Protein AF-A0A7S3N229-F1 (afdb_monomer_lite)

Radius of gyration: 34.68 Å; chains: 1; bounding box: 65×112×99 Å

pLDDT: mean 70.76, std 25.7, range [33.06, 97.69]

Secondary structure (DSSP, 8-state):
-----------------------------------------------------------------------------------------TTSSSSSTTSSSSS-S---------PPPPPHHHHHHHHHHHHHHHHHHHHHHH-GGGGTSTT-HHHHHHHHHHHHHHHHGGGHHHHHHTT--HHHHHHHHHHHH-TTGGGTS---HHHHHHHHHHHHHHHS--HHHHHHHHT-HHHHHHHHHHHHTSHHHHHHHHSTTGGGSHHHHHHHHHHHHHHH--

Sequence (278 aa):
MNFGEKDVHSKDLRKELFQSGAKHGSEDQVQEETTAYKDNRVTKCTASYVKNPEFSDISGSCYGSSKVAKISLDDETASKNLSGHESSSEKIKEKLAKTFVEDASALNTKSQAIKKPIRVDVLNKTIIRSLKRYYTQLFESQYPSFEQEHHNVANFEELTSTFTFNLFSSLLDDCKQNGVSLDDVMFAVRMLIQPDAMKKVNKTREQRFLMNNYYDCIYKYSHKRLLKLCQNSTISYLFLNFINSGIFHEQVMSDPTMMKSPATYLEAGESMKKLFEH

Structure (mmCIF, N/CA/C/O backbone):
data_AF-A0A7S3N229-F1
#
_entry.id   AF-A0A7S3N229-F1
#
loop_
_atom_site.group_PDB
_atom_site.id
_atom_site.type_symbol
_atom_site.label_atom_id
_atom_site.label_alt_id
_atom_site.label_comp_id
_atom_site.label_asym_id
_atom_site.label_entity_id
_atom_site.label_seq_id
_atom_site.pdbx_PDB_ins_code
_atom_site.Cartn_x
_atom_site.Cartn_y
_atom_site.Cartn_z
_atom_site.occupancy
_atom_site.B_iso_or_equiv
_atom_site.auth_seq_id
_atom_site.auth_comp_id
_atom_site.auth_asym_id
_atom_site.auth_atom_id
_atom_site.pdbx_PDB_model_num
ATOM 1 N N . MET A 1 1 ? -24.543 -2.154 -57.071 1.00 37.12 1 MET A N 1
ATOM 2 C CA . MET A 1 1 ? -23.262 -1.443 -57.275 1.00 37.12 1 MET A CA 1
ATOM 3 C C . MET A 1 1 ? -23.428 -0.002 -56.828 1.00 37.12 1 MET A C 1
ATOM 5 O O . MET A 1 1 ? -24.490 0.557 -57.059 1.00 37.12 1 MET A O 1
ATOM 9 N N . ASN A 1 2 ? -22.367 0.530 -56.219 1.00 35.78 2 ASN A N 1
ATOM 10 C CA . ASN A 1 2 ? -22.153 1.871 -55.658 1.00 35.78 2 ASN A CA 1
ATOM 11 C C . ASN A 1 2 ? -22.790 2.179 -54.294 1.00 35.78 2 ASN A C 1
ATOM 13 O O . ASN A 1 2 ? -23.883 2.724 -54.177 1.00 35.78 2 ASN A O 1
ATOM 17 N N . PHE A 1 3 ? -21.996 1.837 -53.274 1.00 35.69 3 PHE A N 1
ATOM 18 C CA . PHE A 1 3 ? -21.986 2.413 -51.935 1.00 35.69 3 PHE A CA 1
ATOM 19 C C . PHE A 1 3 ? -21.422 3.840 -51.971 1.00 35.69 3 PHE A C 1
ATOM 21 O O . PHE A 1 3 ? -20.490 4.123 -52.723 1.00 35.69 3 PHE A O 1
ATOM 28 N N . GLY A 1 4 ? -21.961 4.706 -51.116 1.00 38.94 4 GLY A N 1
ATOM 29 C CA . GLY A 1 4 ? -21.398 6.009 -50.785 1.00 38.94 4 GLY A CA 1
ATOM 30 C C . GLY A 1 4 ? -21.521 6.240 -49.284 1.00 38.94 4 GLY A C 1
ATOM 31 O O . GLY A 1 4 ? -22.562 6.682 -48.810 1.00 38.94 4 GLY A O 1
ATOM 32 N N . GLU A 1 5 ? -20.462 5.891 -48.557 1.00 44.19 5 GLU A N 1
ATOM 33 C CA . GLU A 1 5 ? -20.219 6.246 -47.158 1.00 44.19 5 GLU A CA 1
ATOM 34 C C . GLU A 1 5 ? -19.960 7.751 -47.034 1.00 44.19 5 GLU A C 1
ATOM 36 O O . GLU A 1 5 ? -19.167 8.289 -47.809 1.00 44.19 5 GLU A O 1
ATOM 41 N N . LYS A 1 6 ? -20.547 8.404 -46.022 1.00 50.03 6 LYS A N 1
ATOM 42 C CA . LYS A 1 6 ? -19.885 9.491 -45.284 1.00 50.03 6 LYS A CA 1
ATOM 43 C C . LYS A 1 6 ? -20.310 9.487 -43.819 1.00 50.03 6 LYS A C 1
ATOM 45 O O . LYS A 1 6 ? -21.477 9.688 -43.491 1.00 50.03 6 LYS A O 1
ATOM 50 N N . ASP A 1 7 ? -19.298 9.283 -42.985 1.00 39.44 7 ASP A N 1
ATOM 51 C CA . ASP A 1 7 ? -19.258 9.474 -41.543 1.00 39.44 7 ASP A CA 1
ATOM 52 C C . ASP A 1 7 ? -19.693 10.879 -41.111 1.00 39.44 7 ASP A C 1
ATOM 54 O O . ASP A 1 7 ? -19.263 11.886 -41.681 1.00 39.44 7 ASP A O 1
ATOM 58 N N . VAL A 1 8 ? -20.461 10.945 -40.021 1.00 49.06 8 VAL A N 1
ATOM 59 C CA . VAL A 1 8 ? -20.618 12.159 -39.213 1.00 49.06 8 VAL A CA 1
ATOM 60 C C . VAL A 1 8 ? -20.212 11.839 -37.780 1.00 49.06 8 VAL A C 1
ATOM 62 O O . VAL A 1 8 ? -20.819 11.019 -37.093 1.00 49.06 8 VAL A O 1
ATOM 65 N N . HIS A 1 9 ? -19.146 12.511 -37.351 1.00 39.19 9 HIS A N 1
ATOM 66 C CA . HIS A 1 9 ? -18.617 12.525 -35.997 1.00 39.19 9 HIS A CA 1
ATOM 67 C C . HIS A 1 9 ? -19.681 12.928 -34.965 1.00 39.19 9 HIS A C 1
ATOM 69 O O . HIS A 1 9 ? -20.147 14.063 -34.945 1.00 39.19 9 HIS A O 1
ATOM 75 N N . SER A 1 10 ? -19.972 12.016 -34.038 1.00 41.38 10 SER A N 1
ATOM 76 C CA . SER A 1 10 ? -20.604 12.314 -32.753 1.00 41.38 10 SER A CA 1
ATOM 77 C C . SER A 1 10 ? -19.523 12.718 -31.743 1.00 41.38 10 SER A C 1
ATOM 79 O O . SER A 1 10 ? -18.799 11.878 -31.208 1.00 41.38 10 SER A O 1
ATOM 81 N N . LYS A 1 11 ? -19.382 14.025 -31.520 1.00 41.78 11 LYS A N 1
ATOM 82 C CA . LYS A 1 11 ? -18.696 14.620 -30.367 1.00 41.78 11 LYS A CA 1
ATOM 83 C C . LYS A 1 11 ? -19.447 15.888 -29.986 1.00 41.78 11 LYS A C 1
ATOM 85 O O . LYS A 1 11 ? -19.024 16.962 -30.367 1.00 41.78 11 LYS A O 1
ATOM 90 N N . ASP A 1 12 ? -20.549 15.740 -29.262 1.00 44.62 12 ASP A N 1
ATOM 91 C CA . ASP A 1 12 ? -21.176 16.828 -28.507 1.00 44.62 12 ASP A CA 1
ATOM 92 C C . ASP A 1 12 ? -22.167 16.226 -27.513 1.00 44.62 12 ASP A C 1
ATOM 94 O O . ASP A 1 12 ? -23.254 15.810 -27.893 1.00 44.62 12 ASP A O 1
ATOM 98 N N . LEU A 1 13 ? -21.750 16.115 -26.248 1.00 45.38 13 LEU A N 1
ATOM 99 C CA . LEU A 1 13 ? -22.616 15.979 -25.068 1.00 45.38 13 LEU A CA 1
ATOM 100 C C . LEU A 1 13 ? -21.732 15.976 -23.815 1.00 45.38 13 LEU A C 1
ATOM 102 O O . LEU A 1 13 ? -21.404 14.925 -23.271 1.00 45.38 13 LEU A O 1
ATOM 106 N N . ARG A 1 14 ? -21.287 17.169 -23.398 1.00 42.25 14 ARG A N 1
ATOM 107 C CA . ARG A 1 14 ? -20.955 17.535 -22.002 1.00 42.25 14 ARG A CA 1
ATOM 108 C C . ARG A 1 14 ? -20.395 18.955 -21.960 1.00 42.25 14 ARG A C 1
ATOM 110 O O . ARG A 1 14 ? -19.181 19.144 -21.963 1.00 42.25 14 ARG A O 1
ATOM 117 N N . LYS A 1 15 ? -21.284 19.950 -21.921 1.00 42.44 15 LYS A N 1
ATOM 118 C CA . LYS A 1 15 ? -20.968 21.313 -21.460 1.00 42.44 15 LYS A CA 1
ATOM 119 C C . LYS A 1 15 ? -22.237 22.141 -21.229 1.00 42.44 15 LYS A C 1
ATOM 121 O O . LYS A 1 15 ? -22.414 23.187 -21.826 1.00 42.44 15 LYS A O 1
ATOM 126 N N . GLU A 1 16 ? -23.100 21.693 -20.323 1.00 39.41 16 GLU A N 1
ATOM 127 C CA . GLU A 1 16 ? -24.127 22.560 -19.734 1.00 39.41 16 GLU A CA 1
ATOM 128 C C . GLU A 1 16 ? -24.301 22.207 -18.261 1.00 39.41 16 GLU A C 1
ATOM 130 O O . GLU A 1 16 ? -24.867 21.171 -17.932 1.00 39.41 16 GLU A O 1
ATOM 135 N N . LEU A 1 17 ? -23.718 23.040 -17.400 1.00 38.88 17 LEU A N 1
ATOM 136 C CA . LEU A 1 17 ? -24.102 23.333 -16.015 1.00 38.88 17 LEU A CA 1
ATOM 137 C C . LEU A 1 17 ? -22.933 24.112 -15.420 1.00 38.88 17 LEU A C 1
ATOM 139 O O . LEU A 1 17 ? -21.929 23.508 -15.081 1.00 38.88 17 LEU A O 1
ATOM 143 N N . PHE A 1 18 ? -23.028 25.443 -15.432 1.00 39.00 18 PHE A N 1
ATOM 144 C CA . PHE A 1 18 ? -22.454 26.398 -14.467 1.00 39.00 18 PHE A CA 1
ATOM 145 C C . PHE A 1 18 ? -22.444 27.800 -15.091 1.00 39.00 18 PHE A C 1
ATOM 147 O O . PHE A 1 18 ? -21.405 28.312 -15.496 1.00 39.00 18 PHE A O 1
ATOM 154 N N . GLN A 1 19 ? -23.617 28.433 -15.156 1.00 35.62 19 GLN A N 1
ATOM 155 C CA . GLN A 1 19 ? -23.747 29.891 -15.144 1.00 35.62 19 GLN A CA 1
ATOM 156 C C . GLN A 1 19 ? -25.070 30.265 -14.473 1.00 35.62 19 GLN A C 1
ATOM 158 O O . GLN A 1 19 ? -26.119 30.152 -15.092 1.00 35.62 19 GLN A O 1
ATOM 163 N N . SER A 1 20 ? -25.010 30.731 -13.225 1.00 35.44 20 SER A N 1
ATOM 164 C CA . SER A 1 20 ? -25.901 31.777 -12.702 1.00 35.44 20 SER A CA 1
ATOM 165 C C . SER A 1 20 ? -25.529 32.089 -11.253 1.00 35.44 20 SER A C 1
ATOM 167 O O . SER A 1 20 ? -25.636 31.211 -10.400 1.00 35.44 20 SER A O 1
ATOM 169 N N . GLY A 1 21 ? -25.145 33.336 -10.967 1.00 34.00 21 GLY A N 1
ATOM 170 C CA . GLY A 1 21 ? -25.199 33.853 -9.596 1.00 34.00 21 GLY A CA 1
ATOM 171 C C . GLY A 1 21 ? -24.074 34.790 -9.165 1.00 34.00 21 GLY A C 1
ATOM 172 O O . GLY A 1 21 ? -23.443 34.533 -8.150 1.00 34.00 21 GLY A O 1
ATOM 173 N N . ALA A 1 22 ? -23.833 35.890 -9.880 1.00 37.75 22 ALA A N 1
ATOM 174 C CA . ALA A 1 22 ? -23.124 37.036 -9.309 1.00 37.75 22 ALA A CA 1
ATOM 175 C C . ALA A 1 22 ? -23.689 38.333 -9.896 1.00 37.75 22 ALA A C 1
ATOM 177 O O . ALA A 1 22 ? -23.491 38.589 -11.083 1.00 37.75 22 ALA A O 1
ATOM 178 N N . LYS A 1 23 ? -24.416 39.109 -9.073 1.00 44.66 23 LYS A N 1
ATOM 179 C CA . LYS A 1 23 ? -24.557 40.581 -9.125 1.00 44.66 23 LYS A CA 1
ATOM 180 C C . LYS A 1 23 ? -25.572 41.085 -8.085 1.00 44.66 23 LYS A C 1
ATOM 182 O O . LYS A 1 23 ? -26.755 40.816 -8.233 1.00 44.66 23 LYS A O 1
ATOM 187 N N . HIS A 1 24 ? -25.085 41.865 -7.117 1.00 41.00 24 HIS A N 1
ATOM 188 C CA . HIS A 1 24 ? -25.625 43.110 -6.516 1.00 41.00 24 HIS A CA 1
ATOM 189 C C . HIS A 1 24 ? -24.701 43.431 -5.321 1.00 41.00 24 HIS A C 1
ATOM 191 O O . HIS A 1 24 ? -24.413 42.530 -4.545 1.00 41.00 24 HIS A O 1
ATOM 197 N N . GLY A 1 25 ? -23.974 44.559 -5.298 1.00 34.88 25 GLY A N 1
ATOM 198 C CA . GLY A 1 25 ? -24.459 45.906 -4.927 1.00 34.88 25 GLY A CA 1
ATOM 199 C C . GLY A 1 25 ? -24.425 46.005 -3.390 1.00 34.88 25 GLY A C 1
ATOM 200 O O . GLY A 1 25 ? -24.919 45.091 -2.751 1.00 34.88 25 GLY A O 1
ATOM 201 N N . SER A 1 26 ? -23.832 46.975 -2.701 1.00 36.56 26 SER A N 1
ATOM 202 C CA . SER A 1 26 ? -23.605 48.395 -2.971 1.00 36.56 26 SER A CA 1
ATOM 203 C C . SER A 1 26 ? -22.612 48.959 -1.938 1.00 36.56 26 SER A C 1
ATOM 205 O O . SER A 1 26 ? -22.376 48.360 -0.890 1.00 36.56 26 SER A O 1
ATOM 207 N N . GLU A 1 27 ? -22.042 50.112 -2.269 1.00 43.66 27 GLU A N 1
ATOM 208 C CA . GLU A 1 27 ? -21.254 50.993 -1.406 1.00 43.66 27 GLU A CA 1
ATOM 209 C C . GLU A 1 27 ? -22.092 51.539 -0.238 1.00 43.66 27 GLU A C 1
ATOM 211 O O . GLU A 1 27 ? -23.279 51.791 -0.419 1.00 43.66 27 GLU A O 1
ATOM 216 N N . ASP A 1 28 ? -21.458 51.771 0.916 1.00 45.75 28 ASP A N 1
ATOM 217 C CA . ASP A 1 28 ? -21.742 52.936 1.763 1.00 45.75 28 ASP A CA 1
ATOM 218 C C . ASP A 1 28 ? -20.528 53.263 2.648 1.00 45.75 28 ASP A C 1
ATOM 220 O O . ASP A 1 28 ? -19.914 52.397 3.277 1.00 45.75 28 ASP A O 1
ATOM 224 N N . GLN A 1 29 ? -20.163 54.545 2.637 1.00 38.09 29 GLN A N 1
ATOM 225 C CA . GLN A 1 29 ? -19.141 55.177 3.466 1.00 38.09 29 GLN A CA 1
ATOM 226 C C . GLN A 1 29 ? -19.735 55.555 4.826 1.00 38.09 29 GLN A C 1
ATOM 228 O O . GLN A 1 29 ? -20.778 56.199 4.853 1.00 38.09 29 GLN A O 1
ATOM 233 N N . VAL A 1 30 ? -19.011 55.318 5.924 1.00 41.78 30 VAL A N 1
ATOM 234 C CA . VAL A 1 30 ? -19.063 56.181 7.119 1.00 41.78 30 VAL A CA 1
ATOM 235 C C . VAL A 1 30 ? -17.659 56.270 7.727 1.00 41.78 30 VAL A C 1
ATOM 237 O O . VAL A 1 30 ? -17.026 55.260 8.029 1.00 41.78 30 VAL A O 1
ATOM 240 N N . GLN A 1 31 ? -17.174 57.506 7.849 1.00 37.81 31 GLN A N 1
ATOM 241 C CA . GLN A 1 31 ? -16.014 57.915 8.640 1.00 37.81 31 GLN A CA 1
ATOM 242 C C . GLN A 1 31 ? -16.329 57.785 10.135 1.00 37.81 31 GLN A C 1
ATOM 244 O O . GLN A 1 31 ? -17.412 58.189 10.534 1.00 37.81 31 GLN A O 1
ATOM 249 N N . GLU A 1 32 ? -15.362 57.388 10.964 1.00 42.12 32 GLU A N 1
ATOM 250 C CA . GLU A 1 32 ? -15.113 58.116 12.216 1.00 42.12 32 GLU A CA 1
ATOM 251 C C . GLU A 1 32 ? -13.733 57.802 12.806 1.00 42.12 32 GLU A C 1
ATOM 253 O O .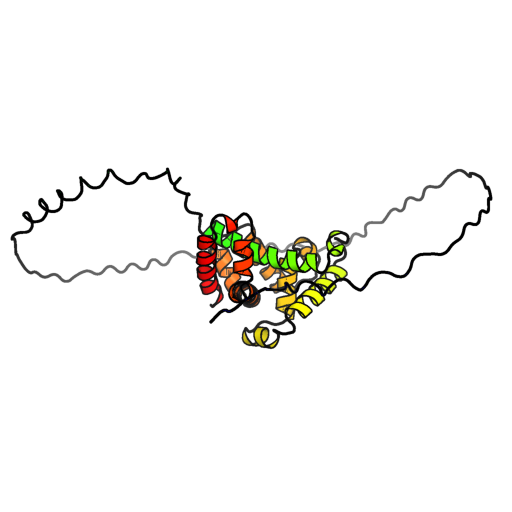 GLU A 1 32 ? -13.253 56.668 12.822 1.00 42.12 32 GLU A O 1
ATOM 258 N N . GLU A 1 33 ? -13.085 58.879 13.238 1.00 41.12 33 GLU A N 1
ATOM 259 C CA . GLU A 1 33 ? -11.825 58.944 13.963 1.00 41.12 33 GLU A CA 1
ATOM 260 C C . GLU A 1 33 ? -11.937 58.266 15.335 1.00 41.12 33 GLU A C 1
ATOM 262 O O . GLU A 1 33 ? -12.996 58.305 15.951 1.00 41.12 33 GLU A O 1
ATOM 267 N N . THR A 1 34 ? -10.827 57.753 15.883 1.00 38.03 34 THR A N 1
ATOM 268 C CA . THR A 1 34 ? -10.357 58.146 17.232 1.00 38.03 34 THR A CA 1
ATOM 269 C C . THR A 1 34 ? -9.028 57.481 17.625 1.00 38.03 34 THR A C 1
ATOM 271 O O . THR A 1 34 ? -8.903 56.274 17.785 1.00 38.03 34 THR A O 1
ATOM 274 N N . THR A 1 35 ? -8.033 58.353 17.799 1.00 37.47 35 THR A N 1
ATOM 275 C CA . THR A 1 35 ? -7.030 58.424 18.881 1.00 37.47 35 THR A CA 1
ATOM 276 C C . THR A 1 35 ? -6.221 57.200 19.328 1.00 37.47 35 THR A C 1
ATOM 278 O O . THR A 1 35 ? -6.708 56.235 19.906 1.00 37.47 35 THR A O 1
ATOM 281 N N . ALA A 1 36 ? -4.905 57.402 19.239 1.00 37.91 36 ALA A N 1
ATOM 282 C CA . ALA A 1 36 ? -3.859 56.731 19.994 1.00 37.91 36 ALA A CA 1
ATOM 283 C C . ALA A 1 36 ? -4.081 56.755 21.520 1.00 37.91 36 ALA A C 1
ATOM 285 O O . ALA A 1 36 ? -4.406 57.797 22.086 1.00 37.91 36 ALA A O 1
ATOM 286 N N . TYR A 1 37 ? -3.740 55.652 22.193 1.00 39.12 37 TYR A N 1
ATOM 287 C CA . TYR A 1 37 ? -3.297 55.679 23.587 1.00 39.12 37 TYR A CA 1
ATOM 288 C C . TYR A 1 37 ? -2.180 54.661 23.830 1.00 39.12 37 TYR A C 1
ATOM 290 O O . TYR A 1 37 ? -2.188 53.545 23.315 1.00 39.12 37 TYR A O 1
ATOM 298 N N . LYS A 1 38 ? -1.185 55.121 24.586 1.00 37.62 38 LYS A N 1
ATOM 299 C CA . LYS A 1 38 ? 0.057 54.439 24.936 1.00 37.62 38 LYS A CA 1
ATOM 300 C C . LYS A 1 38 ? -0.123 53.465 26.106 1.00 37.62 38 LYS A C 1
ATOM 302 O O . LYS A 1 38 ? -0.907 53.715 27.013 1.00 37.62 38 LYS A O 1
ATOM 307 N N . ASP A 1 39 ? 0.801 52.509 26.112 1.00 35.59 39 ASP A N 1
ATOM 308 C CA . ASP A 1 3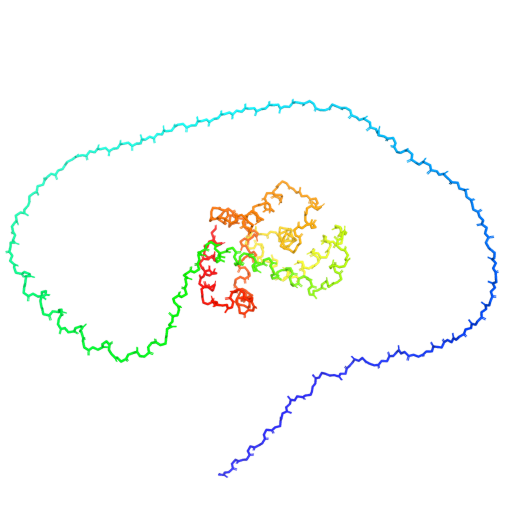9 ? 1.572 52.003 27.254 1.00 35.59 39 ASP A CA 1
ATOM 309 C C . ASP A 1 39 ? 0.986 51.014 28.276 1.00 35.59 39 ASP A C 1
ATOM 311 O O . ASP A 1 39 ? -0.021 51.233 28.938 1.00 35.59 39 ASP A O 1
ATOM 315 N N . ASN A 1 40 ? 1.860 50.029 28.534 1.00 36.69 40 ASN A N 1
ATOM 316 C CA . ASN A 1 40 ? 2.137 49.355 29.802 1.00 36.69 40 ASN A CA 1
ATOM 317 C C . ASN A 1 40 ? 1.100 48.361 30.359 1.00 36.69 40 ASN A C 1
ATOM 319 O O . ASN A 1 40 ? 0.172 48.734 31.067 1.00 36.69 40 ASN A O 1
ATOM 323 N N . ARG A 1 41 ? 1.429 47.060 30.297 1.00 37.19 41 ARG A N 1
ATOM 324 C CA . ARG A 1 41 ? 2.057 46.349 31.436 1.00 37.19 41 ARG A CA 1
ATOM 325 C C . ARG A 1 41 ? 2.290 44.862 31.154 1.00 37.19 41 ARG A C 1
ATOM 327 O O . ARG A 1 41 ? 1.383 44.092 30.874 1.00 37.19 41 ARG A O 1
ATOM 334 N N . VAL A 1 42 ? 3.553 44.497 31.348 1.00 38.84 42 VAL A N 1
ATOM 335 C CA . VAL A 1 42 ? 4.083 43.249 31.913 1.00 38.84 42 VAL A CA 1
ATOM 336 C C . VAL A 1 42 ? 3.033 42.329 32.552 1.00 38.84 42 VAL A C 1
ATOM 338 O O . VAL A 1 42 ? 2.435 42.672 33.569 1.00 38.84 42 VAL A O 1
ATOM 341 N N . THR A 1 43 ? 2.949 41.090 32.068 1.00 41.97 43 THR A N 1
ATOM 342 C CA . THR A 1 43 ? 2.562 39.938 32.895 1.00 41.97 43 THR A CA 1
ATOM 343 C C . THR A 1 43 ? 3.465 38.752 32.562 1.00 41.97 43 THR A C 1
ATOM 345 O O . THR A 1 43 ? 3.371 38.121 31.515 1.00 41.97 43 THR A O 1
ATOM 348 N N . LYS A 1 44 ? 4.401 38.485 33.480 1.00 36.28 44 LYS A N 1
ATOM 349 C CA . LYS A 1 44 ? 5.149 37.231 33.570 1.00 36.28 44 LYS A CA 1
ATOM 350 C C . LYS A 1 44 ? 4.172 36.139 34.012 1.00 36.28 44 LYS A C 1
ATOM 352 O O . LYS A 1 44 ? 3.754 36.146 35.165 1.00 36.28 44 LYS A O 1
ATOM 357 N N . CYS A 1 45 ? 3.861 35.186 33.141 1.00 34.22 45 CYS A N 1
ATOM 358 C CA . CYS A 1 45 ? 3.311 33.898 33.560 1.00 34.22 45 CYS A CA 1
ATOM 359 C C . CYS A 1 45 ? 4.466 32.914 33.757 1.00 34.22 45 CYS A C 1
ATOM 361 O O . CYS A 1 45 ? 4.989 32.323 32.816 1.00 34.22 45 CYS A O 1
ATOM 363 N N . THR A 1 46 ? 4.885 32.773 35.010 1.00 34.12 46 THR A N 1
ATOM 364 C CA . THR A 1 46 ? 5.696 31.658 35.495 1.00 34.12 46 THR A CA 1
ATOM 365 C C . THR A 1 46 ? 4.810 30.418 35.590 1.00 34.12 46 THR A C 1
ATOM 367 O O . THR A 1 46 ? 3.980 30.331 36.492 1.00 34.12 46 THR A O 1
ATOM 370 N N . ALA A 1 47 ? 4.976 29.467 34.669 1.00 36.97 47 ALA A N 1
ATOM 371 C CA . ALA A 1 47 ? 4.423 28.127 34.820 1.00 36.97 47 ALA A CA 1
ATOM 372 C C . ALA A 1 47 ? 5.383 27.290 35.676 1.00 36.97 47 ALA A C 1
ATOM 374 O O . ALA A 1 47 ? 6.522 27.007 35.300 1.00 36.97 47 ALA A O 1
ATOM 375 N N . SER A 1 48 ? 4.909 26.962 36.868 1.00 34.41 48 SER A N 1
ATOM 376 C CA . SER A 1 48 ? 5.527 26.107 37.869 1.00 34.41 48 SER A CA 1
ATOM 377 C C . SER A 1 48 ? 5.655 24.674 37.348 1.00 34.41 48 SER A C 1
ATOM 379 O O . SER A 1 48 ? 4.666 24.023 37.020 1.00 34.41 48 SER A O 1
ATOM 381 N N . TYR A 1 49 ? 6.888 24.166 37.316 1.00 33.06 49 TYR A N 1
ATOM 382 C CA . TYR A 1 49 ? 7.177 22.744 37.156 1.00 33.06 49 TYR A CA 1
ATOM 383 C C . TYR A 1 49 ? 6.712 21.991 38.406 1.00 33.06 49 TYR A C 1
ATOM 385 O O . TYR A 1 49 ? 7.305 22.119 39.479 1.00 33.06 49 TYR A O 1
ATOM 393 N N . VAL A 1 50 ? 5.667 21.181 38.257 1.00 38.50 50 VAL A N 1
ATOM 394 C CA . VAL A 1 50 ? 5.320 20.142 39.228 1.00 38.50 50 VAL A CA 1
ATOM 395 C C . VAL A 1 50 ? 6.305 18.991 39.037 1.00 38.50 50 VAL A C 1
ATOM 397 O O . VAL A 1 50 ? 6.271 18.276 38.037 1.00 38.50 50 VAL A O 1
ATOM 400 N N . LYS A 1 51 ? 7.215 18.847 40.003 1.00 33.50 51 LYS A N 1
ATOM 401 C CA . LYS A 1 51 ? 7.983 17.623 40.236 1.00 33.50 51 LYS A CA 1
ATOM 402 C C . LYS A 1 51 ? 7.014 16.548 40.723 1.00 33.50 51 LYS A C 1
ATOM 404 O O . LYS A 1 51 ? 6.357 16.765 41.735 1.00 33.50 51 LYS A O 1
ATOM 409 N N . ASN A 1 52 ? 6.998 15.394 40.066 1.00 35.00 52 ASN A N 1
ATOM 410 C CA . ASN A 1 52 ? 6.649 14.141 40.728 1.00 35.00 52 ASN A CA 1
ATOM 411 C C . ASN A 1 52 ? 7.822 13.161 40.580 1.00 35.00 52 ASN A C 1
ATOM 413 O O . ASN A 1 52 ? 8.395 13.094 39.487 1.00 35.00 52 ASN A O 1
ATOM 417 N N . PRO A 1 53 ? 8.225 12.470 41.661 1.00 45.81 53 PRO A N 1
ATOM 418 C CA . PRO A 1 53 ? 9.409 11.629 41.691 1.00 45.81 53 PRO A CA 1
ATOM 419 C C . PRO A 1 53 ? 9.069 10.147 41.453 1.00 45.81 53 PRO A C 1
ATOM 421 O O . PRO A 1 53 ? 7.907 9.755 41.458 1.00 45.81 53 PRO A O 1
ATOM 424 N N . GLU A 1 54 ? 10.130 9.353 41.295 1.00 34.84 54 GLU A N 1
ATOM 425 C CA . GLU A 1 54 ? 10.179 7.899 41.510 1.00 34.84 54 GLU A CA 1
ATOM 426 C C . GLU A 1 54 ? 9.461 7.000 40.492 1.00 34.84 54 GLU A C 1
ATOM 428 O O . GLU A 1 54 ? 8.303 6.638 40.647 1.00 34.84 54 GLU A O 1
ATOM 433 N N . PHE A 1 55 ? 10.226 6.494 39.518 1.00 40.00 55 PHE A N 1
ATOM 434 C CA . PHE A 1 55 ? 10.254 5.048 39.291 1.00 40.00 55 PHE A CA 1
ATOM 435 C C . PHE A 1 55 ? 11.685 4.604 38.992 1.00 40.00 55 PHE A C 1
ATOM 437 O O . PHE A 1 55 ? 12.329 5.054 38.044 1.00 40.00 55 PHE A O 1
ATOM 444 N N . SER A 1 56 ? 12.165 3.767 39.898 1.00 38.12 56 SER A N 1
ATOM 445 C CA . SER A 1 56 ? 13.470 3.142 39.970 1.00 38.12 56 SER A CA 1
ATOM 446 C C . SER A 1 56 ? 13.661 2.056 38.911 1.00 38.12 56 SER A C 1
ATOM 448 O O . SER A 1 56 ? 12.748 1.310 38.562 1.00 38.12 56 SER A O 1
ATOM 450 N N . ASP A 1 57 ? 14.896 2.003 38.423 1.00 37.16 57 ASP A N 1
ATOM 451 C CA . ASP A 1 57 ? 15.697 0.825 38.100 1.00 37.16 57 ASP A CA 1
ATOM 452 C C . ASP A 1 57 ? 14.978 -0.526 37.971 1.00 37.16 57 ASP A C 1
ATOM 454 O O . ASP A 1 57 ? 14.673 -1.187 38.961 1.00 37.16 57 ASP A O 1
ATOM 458 N N . ILE A 1 58 ? 14.903 -1.032 36.736 1.00 41.84 58 ILE A N 1
ATOM 459 C CA . ILE A 1 58 ? 15.064 -2.469 36.484 1.00 41.84 58 ILE A CA 1
ATOM 460 C C . ILE A 1 58 ? 16.104 -2.641 35.378 1.00 41.84 58 ILE A C 1
ATOM 462 O O . ILE A 1 58 ? 15.828 -2.576 34.179 1.00 41.84 58 ILE A O 1
ATOM 466 N N . SER A 1 59 ? 17.335 -2.858 35.831 1.00 40.38 59 SER A N 1
ATOM 467 C CA . SER A 1 59 ? 18.382 -3.533 35.082 1.00 40.38 59 SER A CA 1
ATOM 468 C C . SER A 1 59 ? 18.034 -5.024 35.000 1.00 40.38 59 SER A C 1
ATOM 470 O O . SER A 1 59 ? 17.686 -5.659 35.991 1.00 40.38 59 SER A O 1
ATOM 472 N N . GLY A 1 60 ? 18.092 -5.584 33.793 1.00 35.72 60 GLY A N 1
ATOM 473 C CA . GLY A 1 60 ? 17.726 -6.973 33.515 1.00 35.72 60 GLY A CA 1
ATOM 474 C C . GLY A 1 60 ? 18.557 -7.536 32.374 1.00 35.72 60 GLY A C 1
ATOM 475 O O . GL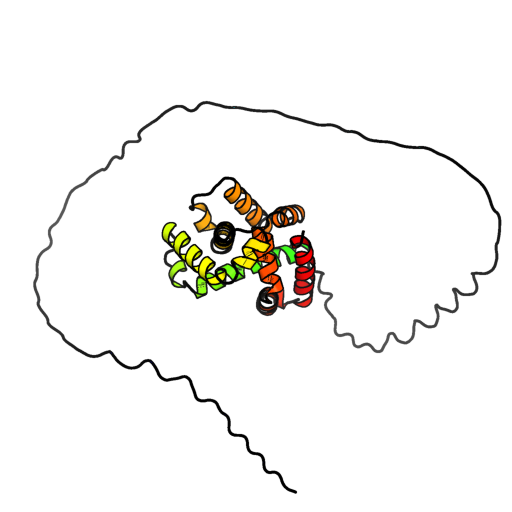Y A 1 60 ? 18.057 -7.789 31.283 1.00 35.72 60 GLY A O 1
ATOM 476 N N . SER A 1 61 ? 19.856 -7.664 32.633 1.00 36.34 61 SER A N 1
ATOM 477 C CA . SER A 1 61 ? 20.812 -8.452 31.855 1.00 36.34 61 SER A CA 1
ATOM 478 C C . SER A 1 61 ? 20.427 -9.930 31.903 1.00 36.34 61 SER A C 1
ATOM 480 O O . SER A 1 61 ? 20.364 -10.470 32.999 1.00 36.34 61 SER A O 1
ATOM 482 N N . CYS A 1 62 ? 20.322 -10.598 30.750 1.00 37.97 62 CYS A N 1
ATOM 483 C CA . CYS A 1 62 ? 20.623 -12.027 30.628 1.00 37.97 62 CYS A CA 1
ATOM 484 C C . CYS A 1 62 ? 21.132 -12.347 29.216 1.00 37.97 62 CYS A C 1
ATOM 486 O O . CYS A 1 62 ? 20.380 -12.421 28.246 1.00 37.97 62 CYS A O 1
ATOM 488 N N . TYR A 1 63 ? 22.447 -12.549 29.143 1.00 36.47 63 TYR A N 1
ATOM 489 C CA . TYR A 1 63 ? 23.130 -13.344 28.130 1.00 36.47 63 TYR A CA 1
ATOM 490 C C . TYR A 1 63 ? 22.539 -14.760 28.064 1.00 36.47 63 TYR A C 1
ATOM 492 O O . TYR A 1 63 ? 22.270 -15.373 29.093 1.00 36.47 63 TYR A O 1
ATOM 500 N N . GLY A 1 64 ? 22.424 -15.303 26.854 1.00 33.62 64 GLY A N 1
ATOM 501 C CA . GLY A 1 64 ? 22.029 -16.688 26.609 1.00 33.62 64 GLY A CA 1
ATOM 502 C C . GLY A 1 64 ? 22.653 -17.210 25.322 1.00 33.62 64 GLY A C 1
ATOM 503 O O . GLY A 1 64 ? 21.963 -17.431 24.333 1.00 33.62 64 GLY A O 1
ATOM 504 N N . SER A 1 65 ? 23.979 -17.355 25.328 1.00 37.47 65 SER A N 1
ATOM 505 C CA . SER A 1 65 ? 24.731 -18.113 24.327 1.00 37.47 65 SER A CA 1
ATOM 506 C C . SER A 1 65 ? 24.243 -19.559 24.302 1.00 37.47 65 SER A C 1
ATOM 508 O O . SER A 1 65 ? 24.393 -20.258 25.300 1.00 37.47 65 SER A O 1
ATOM 510 N N . SER A 1 66 ? 23.745 -20.038 23.161 1.00 38.25 66 SER A N 1
ATOM 511 C CA . SER A 1 66 ? 23.608 -21.476 22.926 1.00 38.25 66 SER A CA 1
ATOM 512 C C . SER A 1 66 ? 24.542 -21.904 21.801 1.00 38.25 66 SER A C 1
ATOM 514 O O . SER A 1 66 ? 24.430 -21.469 20.653 1.00 38.25 66 SER A O 1
ATOM 516 N N . LYS A 1 67 ? 25.541 -22.694 22.199 1.00 38.03 67 LYS A N 1
ATOM 517 C CA . LYS A 1 67 ? 26.538 -23.346 21.358 1.00 38.03 67 LYS A CA 1
ATOM 518 C C . LYS A 1 67 ? 25.942 -24.629 20.770 1.00 38.03 67 LYS A C 1
ATOM 520 O O . LYS A 1 67 ? 25.388 -25.432 21.501 1.00 38.03 67 LYS A O 1
ATOM 525 N N . VAL A 1 68 ? 26.187 -24.806 19.472 1.00 37.84 68 VAL A N 1
ATOM 526 C CA . VAL A 1 68 ? 26.690 -26.028 18.815 1.00 37.84 68 VAL A CA 1
ATOM 527 C C . VAL A 1 68 ? 25.981 -27.356 19.124 1.00 37.84 68 VAL A C 1
ATOM 529 O O . VAL A 1 68 ? 26.197 -27.959 20.167 1.00 37.84 68 VAL A O 1
ATOM 532 N N . ALA A 1 69 ? 25.360 -27.925 18.090 1.00 37.41 69 ALA A N 1
ATOM 533 C CA . ALA A 1 69 ? 25.443 -29.360 17.829 1.00 37.41 69 ALA A CA 1
ATOM 534 C C . ALA A 1 69 ? 25.859 -29.555 16.361 1.00 37.41 69 ALA A C 1
ATOM 536 O O . ALA A 1 69 ? 25.090 -29.296 15.439 1.00 37.41 69 ALA A O 1
ATOM 537 N N . LYS A 1 70 ? 27.125 -29.938 16.158 1.00 39.50 70 LYS A N 1
ATOM 538 C CA . LYS A 1 70 ? 27.616 -30.533 14.912 1.00 39.50 70 LYS A CA 1
ATOM 539 C C . LYS A 1 70 ? 27.199 -32.000 14.946 1.00 39.50 70 LYS A C 1
ATOM 541 O O . LYS A 1 70 ? 27.573 -32.696 15.884 1.00 39.50 70 LYS A O 1
ATOM 546 N N . ILE A 1 71 ? 26.452 -32.447 13.945 1.00 38.06 71 ILE A N 1
ATOM 547 C CA . ILE A 1 71 ? 26.249 -33.871 13.683 1.00 38.06 71 ILE A CA 1
ATOM 548 C C . ILE A 1 71 ? 27.145 -34.212 12.499 1.00 38.06 71 ILE A C 1
ATOM 550 O O . ILE A 1 71 ? 26.899 -33.797 11.370 1.00 38.06 71 ILE A O 1
ATOM 554 N N . SER A 1 72 ? 28.238 -34.888 12.820 1.00 41.03 72 SER A N 1
ATOM 555 C CA . SER A 1 72 ? 29.088 -35.653 11.919 1.00 41.03 72 SER A CA 1
ATOM 556 C C . SER A 1 72 ? 28.506 -37.058 11.799 1.00 41.03 72 SER A C 1
ATOM 558 O O . SER A 1 72 ? 28.265 -37.701 12.819 1.00 41.03 72 SER A O 1
ATOM 560 N N . LEU A 1 73 ? 28.297 -37.515 10.569 1.00 44.09 73 LEU A N 1
ATOM 561 C CA . LEU A 1 73 ? 28.117 -38.922 10.230 1.00 44.09 73 LEU A CA 1
ATOM 562 C C . LEU A 1 73 ? 29.002 -39.184 9.015 1.00 44.09 73 LEU A C 1
ATOM 564 O O . LEU A 1 73 ? 28.636 -38.865 7.885 1.00 44.09 73 LEU A O 1
ATOM 568 N N . ASP A 1 74 ? 30.191 -39.693 9.312 1.00 48.66 74 ASP A N 1
ATOM 569 C CA . ASP A 1 74 ? 30.953 -40.531 8.402 1.00 48.66 74 ASP A CA 1
ATOM 570 C C . ASP A 1 74 ? 30.380 -41.949 8.528 1.00 48.66 74 ASP A C 1
ATOM 572 O O . ASP A 1 74 ? 30.149 -42.409 9.645 1.00 48.66 74 ASP A O 1
ATOM 576 N N . ASP A 1 75 ? 30.140 -42.614 7.399 1.00 41.16 75 ASP A N 1
ATOM 577 C CA . ASP A 1 75 ? 30.499 -44.026 7.252 1.00 41.16 75 ASP A CA 1
ATOM 578 C C . ASP A 1 75 ? 30.575 -44.401 5.760 1.00 41.16 75 ASP A C 1
ATOM 580 O O . ASP A 1 75 ? 29.595 -44.410 5.010 1.00 41.16 75 ASP A O 1
ATOM 584 N N . GLU A 1 76 ? 31.821 -44.632 5.345 1.00 41.41 76 GLU A N 1
ATOM 585 C CA . GLU A 1 76 ? 32.315 -45.770 4.559 1.00 41.41 76 GLU A CA 1
ATOM 586 C C . GLU A 1 76 ? 31.355 -46.985 4.529 1.00 41.41 76 GLU A C 1
ATOM 588 O O . GLU A 1 76 ? 30.648 -47.259 5.483 1.00 41.41 76 GLU A O 1
ATOM 593 N N . THR A 1 77 ? 31.273 -47.881 3.550 1.00 39.66 77 THR A N 1
ATOM 594 C CA . THR A 1 77 ? 32.089 -48.305 2.407 1.00 39.66 77 THR A CA 1
ATOM 595 C C . THR A 1 77 ? 31.244 -49.361 1.673 1.00 39.66 77 THR A C 1
ATOM 597 O O . THR A 1 77 ? 30.541 -50.130 2.321 1.00 39.66 77 THR A O 1
ATOM 600 N N . ALA A 1 78 ? 31.358 -49.481 0.346 1.00 38.75 78 ALA A N 1
ATOM 601 C CA . ALA A 1 78 ? 31.291 -50.781 -0.341 1.00 38.75 78 ALA A CA 1
ATOM 602 C C . ALA A 1 78 ? 31.690 -50.645 -1.817 1.00 38.75 78 ALA A C 1
ATOM 604 O O . ALA A 1 78 ? 30.929 -50.195 -2.671 1.00 38.75 78 ALA A O 1
ATOM 605 N N . SER A 1 79 ? 32.913 -51.085 -2.097 1.00 39.69 79 SER A N 1
ATOM 606 C CA . SER A 1 79 ? 33.483 -51.345 -3.416 1.00 39.69 79 SER A CA 1
ATOM 607 C C . SER A 1 79 ? 32.726 -52.428 -4.195 1.00 39.69 79 SER A C 1
ATOM 609 O O . SER A 1 79 ? 32.353 -53.441 -3.607 1.00 39.69 79 SER A O 1
ATOM 611 N N . LYS A 1 80 ? 32.687 -52.318 -5.534 1.00 38.97 80 LYS A N 1
ATOM 612 C CA . LYS A 1 80 ? 33.354 -53.264 -6.465 1.00 38.97 80 LYS A CA 1
ATOM 613 C C . LYS A 1 80 ? 33.032 -52.987 -7.946 1.00 38.97 80 LYS A C 1
ATOM 615 O O . LYS A 1 80 ? 31.887 -53.061 -8.360 1.00 38.97 80 LYS A O 1
ATOM 620 N N . ASN A 1 81 ? 34.119 -52.767 -8.696 1.00 36.53 81 ASN A N 1
ATOM 621 C CA . ASN A 1 81 ? 34.514 -53.340 -9.996 1.00 36.53 81 ASN A CA 1
ATOM 622 C C . ASN A 1 81 ? 33.522 -53.431 -11.171 1.00 36.53 81 ASN A C 1
ATOM 624 O O . ASN A 1 81 ? 32.535 -54.143 -11.072 1.00 36.53 81 ASN A O 1
ATOM 628 N N . LEU A 1 82 ? 33.940 -52.886 -12.328 1.00 43.56 82 LEU A N 1
ATOM 629 C CA . LEU A 1 82 ? 33.944 -53.494 -13.685 1.00 43.56 82 LEU A CA 1
ATOM 630 C C . LEU A 1 82 ? 34.519 -52.445 -14.670 1.00 43.56 82 LEU A C 1
ATOM 632 O O . LEU A 1 82 ? 33.951 -51.377 -14.851 1.00 43.56 82 LEU A O 1
ATOM 636 N N . SER A 1 83 ? 35.803 -52.540 -15.023 1.00 36.56 83 SER A N 1
ATOM 637 C CA . SER A 1 83 ? 36.339 -53.108 -16.277 1.00 36.56 83 SER A CA 1
ATOM 638 C C . SER A 1 83 ? 35.998 -52.335 -17.565 1.00 36.56 83 SER A C 1
ATOM 640 O O . SER A 1 83 ? 34.885 -52.409 -18.069 1.00 36.56 83 SER A O 1
ATOM 642 N N . GLY A 1 84 ? 37.028 -51.680 -18.109 1.00 34.00 84 GLY A N 1
ATOM 643 C CA . GLY A 1 84 ? 37.429 -51.688 -19.520 1.00 34.00 84 GLY A CA 1
ATOM 644 C C . GLY A 1 84 ? 36.373 -51.527 -20.614 1.00 34.00 84 GLY A C 1
ATOM 645 O O . GLY A 1 84 ? 35.706 -52.487 -20.977 1.00 34.00 84 GLY A O 1
ATOM 646 N N . HIS A 1 85 ? 36.393 -50.367 -21.275 1.00 41.81 85 HIS A N 1
ATOM 647 C CA . HIS A 1 85 ? 36.365 -50.327 -22.738 1.00 41.81 85 HIS A CA 1
ATOM 648 C C . HIS A 1 85 ? 36.908 -48.987 -23.253 1.00 41.81 85 HIS A C 1
ATOM 650 O O . HIS A 1 85 ? 36.238 -47.958 -23.216 1.00 41.81 85 HIS A O 1
ATOM 656 N N . GLU A 1 86 ? 38.145 -49.008 -23.746 1.00 44.28 86 GLU A N 1
ATOM 657 C CA . GLU A 1 86 ? 38.621 -48.037 -24.728 1.00 44.28 86 GLU A CA 1
ATOM 658 C C . GLU A 1 86 ? 37.914 -48.312 -26.064 1.00 44.28 86 GLU A C 1
ATOM 660 O O . GLU A 1 86 ? 37.798 -49.472 -26.466 1.00 44.28 86 GLU A O 1
ATOM 665 N N . SER A 1 87 ? 37.437 -47.261 -26.743 1.00 43.69 87 SER A N 1
ATOM 666 C CA . SER A 1 87 ? 37.537 -47.085 -28.204 1.00 43.69 87 SER A CA 1
ATOM 667 C C . SER A 1 87 ? 36.726 -45.869 -28.685 1.00 43.69 87 SER A C 1
ATOM 669 O O . SER A 1 87 ? 35.523 -45.770 -28.466 1.00 43.69 87 SER A O 1
ATOM 671 N N . SER A 1 88 ? 37.396 -45.001 -29.451 1.00 50.94 88 SER A N 1
ATOM 672 C CA . SER A 1 88 ? 36.821 -44.189 -30.542 1.00 50.94 88 SER A CA 1
ATOM 673 C C . SER A 1 88 ? 35.925 -42.981 -30.223 1.00 50.94 88 SER A C 1
ATOM 675 O O . SER A 1 88 ? 34.794 -42.911 -30.698 1.00 50.94 88 SER A O 1
ATOM 677 N N . SER A 1 89 ? 36.463 -41.929 -29.587 1.00 44.91 89 SER A N 1
ATOM 678 C CA . SER A 1 89 ? 35.799 -40.604 -29.584 1.00 44.91 89 SER A CA 1
ATOM 679 C C . SER A 1 89 ? 36.633 -39.420 -30.099 1.00 44.91 89 SER A C 1
ATOM 681 O O . SER A 1 89 ? 36.188 -38.277 -30.001 1.00 44.91 89 SER A O 1
ATOM 683 N N . GLU A 1 90 ? 37.816 -39.642 -30.679 1.00 50.03 90 GLU A N 1
ATOM 684 C CA . GLU A 1 90 ? 38.701 -38.543 -31.120 1.00 50.03 90 GLU A CA 1
ATOM 685 C C . GLU A 1 90 ? 38.542 -38.104 -32.584 1.00 50.03 90 GLU A C 1
ATOM 687 O O . GLU A 1 90 ? 39.147 -37.122 -32.992 1.00 50.03 90 GLU A O 1
ATOM 692 N N . LYS A 1 91 ? 37.653 -38.720 -33.375 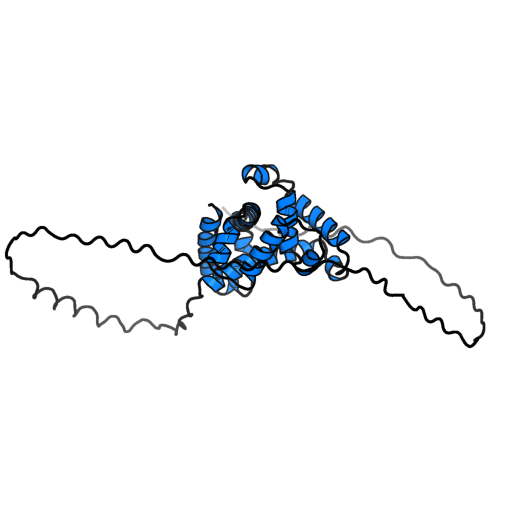1.00 49.44 91 LYS A N 1
ATOM 693 C CA . LYS A 1 91 ? 37.421 -38.317 -34.782 1.00 49.44 91 LYS A CA 1
ATOM 694 C C . LYS A 1 91 ? 36.149 -37.498 -35.043 1.00 49.44 91 LYS A C 1
ATOM 696 O O . LYS A 1 91 ? 35.852 -37.194 -36.195 1.00 49.44 91 LYS A O 1
ATOM 701 N N . ILE A 1 92 ? 35.420 -37.090 -33.999 1.00 47.41 92 ILE A N 1
ATOM 702 C CA . ILE A 1 92 ? 34.195 -36.266 -34.128 1.00 47.41 92 ILE A CA 1
ATOM 703 C C . ILE A 1 92 ? 34.410 -34.817 -33.644 1.00 47.41 92 ILE A C 1
ATOM 705 O O . ILE A 1 92 ? 33.695 -33.910 -34.066 1.00 47.41 92 ILE A O 1
ATOM 709 N N . LYS A 1 93 ? 35.448 -34.546 -32.842 1.00 48.22 93 LYS A N 1
ATOM 710 C CA . LYS A 1 93 ? 35.695 -33.205 -32.277 1.00 48.22 93 LYS A CA 1
ATOM 711 C C . LYS A 1 93 ? 36.355 -32.208 -33.241 1.00 48.22 93 LYS A C 1
ATOM 713 O O . LYS A 1 93 ? 36.296 -31.012 -32.989 1.00 48.22 93 LYS A O 1
ATOM 718 N N . GLU A 1 94 ? 36.901 -3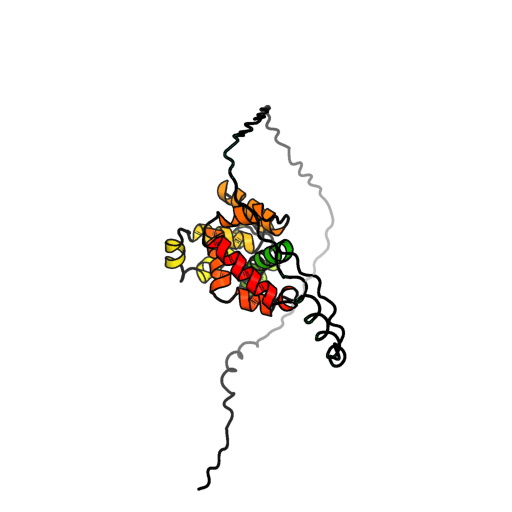2.659 -34.370 1.00 46.84 94 GLU A N 1
ATOM 719 C CA . GLU A 1 94 ? 37.633 -31.785 -35.306 1.00 46.84 94 GLU A CA 1
ATOM 720 C C . GLU A 1 94 ? 36.816 -31.356 -36.544 1.00 46.84 94 GLU A C 1
ATOM 722 O O . GLU A 1 94 ? 37.200 -30.437 -37.264 1.00 46.84 94 GLU A O 1
ATOM 727 N N . LYS A 1 95 ? 35.636 -31.955 -36.774 1.00 44.94 95 LYS A N 1
ATOM 728 C CA . LYS A 1 95 ? 34.751 -31.623 -37.913 1.00 44.94 95 LYS A CA 1
ATOM 729 C C . LYS A 1 95 ? 33.559 -30.717 -37.578 1.00 44.94 95 LYS A C 1
ATOM 731 O O . LYS A 1 95 ? 32.860 -30.300 -38.492 1.00 44.94 95 LYS A O 1
ATOM 736 N N . LEU A 1 96 ? 33.365 -30.360 -36.306 1.00 44.59 96 LEU A N 1
ATOM 737 C CA . LEU A 1 96 ? 32.347 -29.397 -35.847 1.00 44.59 96 LEU A CA 1
ATOM 738 C C . LEU A 1 96 ? 32.919 -27.999 -35.539 1.00 44.59 96 LEU A C 1
ATOM 740 O O . LEU A 1 96 ? 32.164 -27.048 -35.378 1.00 44.59 96 LEU A O 1
ATOM 744 N N . ALA A 1 97 ? 34.248 -27.849 -35.524 1.00 47.84 97 ALA A N 1
ATOM 745 C CA . ALA A 1 97 ? 34.931 -26.578 -35.262 1.00 47.84 97 ALA A CA 1
ATOM 746 C C . ALA A 1 97 ? 35.198 -25.729 -36.527 1.00 47.84 97 ALA A C 1
ATOM 748 O O . ALA A 1 97 ? 35.757 -24.641 -36.428 1.00 47.84 97 ALA A O 1
ATOM 749 N N . LYS A 1 98 ? 34.807 -26.202 -37.722 1.00 45.34 98 LYS A N 1
ATOM 750 C CA . LYS A 1 98 ? 35.061 -25.528 -39.015 1.00 45.34 98 LYS A CA 1
ATOM 751 C C . LYS A 1 98 ? 33.802 -25.092 -39.779 1.00 45.34 98 LYS A C 1
ATOM 753 O O . LYS A 1 98 ? 33.894 -24.757 -40.951 1.00 45.34 98 LYS A O 1
ATOM 758 N N . THR A 1 99 ? 32.648 -25.025 -39.115 1.00 42.72 99 THR A N 1
ATOM 759 C CA . THR A 1 99 ? 31.399 -24.480 -39.699 1.00 42.72 99 THR A CA 1
ATOM 760 C C . THR A 1 99 ? 30.876 -23.263 -38.923 1.00 42.72 99 THR A C 1
ATOM 762 O O . THR A 1 99 ? 29.717 -22.898 -39.048 1.00 42.72 99 THR A O 1
ATOM 765 N N . PHE A 1 100 ? 31.723 -22.623 -38.108 1.00 39.03 100 PHE A N 1
ATOM 766 C CA . PHE A 1 100 ? 31.324 -21.553 -37.179 1.00 39.03 100 PHE A CA 1
ATOM 767 C C . PHE A 1 100 ? 32.137 -20.252 -37.318 1.00 39.03 100 PHE A C 1
ATOM 769 O O . PHE A 1 100 ? 32.260 -19.504 -36.352 1.00 39.03 100 PHE A O 1
ATOM 776 N N . VAL A 1 101 ? 32.719 -19.970 -38.492 1.00 48.34 101 VAL A N 1
ATOM 777 C CA . VAL A 1 101 ? 33.583 -18.779 -38.673 1.00 48.34 101 VAL A CA 1
ATOM 778 C C . VAL A 1 101 ? 33.171 -17.846 -39.826 1.00 48.34 101 VAL A C 1
ATOM 780 O O . VAL A 1 101 ? 33.682 -16.737 -39.890 1.00 48.34 101 VAL A O 1
ATOM 783 N N . GLU A 1 102 ? 32.186 -18.170 -40.670 1.00 44.06 102 GLU A N 1
ATOM 784 C CA . GLU A 1 102 ? 31.889 -17.337 -41.859 1.00 44.06 102 GLU A CA 1
ATOM 785 C C . GLU A 1 102 ? 30.437 -16.857 -42.017 1.00 44.06 102 GLU A C 1
ATOM 787 O O . GLU A 1 102 ? 29.994 -16.627 -43.128 1.00 44.06 102 GLU A O 1
ATOM 792 N N . ASP A 1 103 ? 29.729 -16.587 -40.916 1.00 40.00 103 ASP A N 1
ATOM 793 C CA . ASP A 1 103 ? 28.492 -15.771 -40.946 1.00 40.00 103 ASP A CA 1
ATOM 794 C C . ASP A 1 103 ? 28.479 -14.671 -39.860 1.00 40.00 103 ASP A C 1
ATOM 796 O O . ASP A 1 103 ? 27.442 -14.157 -39.442 1.00 40.00 103 ASP A O 1
ATOM 800 N N . ALA A 1 104 ? 29.665 -14.271 -39.385 1.00 40.47 104 ALA A N 1
ATOM 801 C CA . ALA A 1 104 ? 29.845 -13.265 -38.333 1.00 40.47 104 ALA A CA 1
ATOM 802 C C . ALA A 1 104 ? 30.036 -11.821 -38.853 1.00 40.47 104 ALA A C 1
ATOM 804 O O . ALA A 1 104 ? 30.474 -10.954 -38.098 1.00 40.47 104 ALA A O 1
ATOM 805 N N . SER A 1 105 ? 29.732 -11.532 -40.124 1.00 43.09 105 SER A N 1
ATOM 806 C CA . SER A 1 105 ? 30.051 -10.233 -40.751 1.00 43.09 105 SER A CA 1
ATOM 807 C C . SER A 1 105 ? 28.859 -9.465 -41.334 1.00 43.09 105 SER A C 1
ATOM 809 O O . SER A 1 105 ? 29.058 -8.458 -42.011 1.00 43.09 105 SER A O 1
ATOM 811 N N . ALA A 1 106 ? 27.619 -9.856 -41.019 1.00 47.12 106 ALA A N 1
ATOM 812 C CA . ALA A 1 106 ? 26.420 -9.155 -41.494 1.00 47.12 106 ALA A CA 1
ATOM 813 C C . ALA A 1 106 ? 25.373 -8.898 -40.395 1.00 47.12 106 ALA A C 1
ATOM 815 O O . ALA A 1 106 ? 24.177 -9.071 -40.602 1.00 47.12 106 ALA A O 1
ATOM 816 N N . LEU A 1 107 ? 25.801 -8.432 -39.219 1.00 42.50 107 LEU A N 1
ATOM 817 C CA . LEU A 1 107 ? 24.896 -7.838 -38.232 1.00 42.50 107 LEU A CA 1
ATOM 818 C C . LEU A 1 107 ? 25.463 -6.506 -37.762 1.00 42.50 107 LEU A C 1
ATOM 820 O O . LEU A 1 107 ? 26.254 -6.404 -36.824 1.00 42.50 107 LEU A O 1
ATOM 824 N N . ASN A 1 108 ? 25.021 -5.475 -38.478 1.00 47.66 108 ASN A N 1
ATOM 825 C CA . ASN A 1 108 ? 25.109 -4.064 -38.146 1.00 47.66 108 ASN A CA 1
ATOM 826 C C . ASN A 1 108 ? 24.424 -3.825 -36.786 1.00 47.66 108 ASN A C 1
ATOM 828 O O . ASN A 1 108 ? 23.268 -3.409 -36.691 1.00 47.66 108 ASN A O 1
ATOM 832 N N . THR A 1 109 ? 25.126 -4.186 -35.716 1.00 43.44 109 THR A N 1
ATOM 833 C CA . THR A 1 109 ? 24.632 -4.115 -34.348 1.00 43.44 109 THR A CA 1
ATOM 834 C C . THR A 1 109 ? 24.976 -2.730 -33.841 1.00 43.44 109 THR A C 1
ATOM 836 O O . THR A 1 109 ? 26.054 -2.492 -33.298 1.00 43.44 109 THR A O 1
ATOM 839 N N . LYS A 1 110 ? 24.043 -1.793 -34.050 1.00 44.28 110 LYS A N 1
ATOM 840 C CA . LYS A 1 110 ? 23.965 -0.560 -33.260 1.00 44.28 110 LYS A CA 1
ATOM 841 C C . LYS A 1 110 ? 24.253 -0.932 -31.814 1.00 44.28 110 LYS A C 1
ATOM 843 O O . LYS A 1 110 ? 23.542 -1.768 -31.261 1.00 44.28 110 LYS A O 1
ATOM 848 N N . SER A 1 111 ? 25.303 -0.344 -31.251 1.00 44.59 111 SER A N 1
ATOM 849 C CA . SER A 1 111 ? 25.785 -0.572 -29.896 1.00 44.59 111 SER A CA 1
ATOM 850 C C . SER A 1 111 ? 24.626 -0.560 -28.898 1.00 44.59 111 SER A C 1
ATOM 852 O O . SER A 1 111 ? 24.203 0.493 -28.421 1.00 44.59 111 SER A O 1
ATOM 854 N N . GLN A 1 112 ? 24.088 -1.741 -28.589 1.00 48.66 112 GLN A N 1
ATOM 855 C CA . GLN A 1 112 ? 23.198 -1.912 -27.459 1.00 48.66 112 GLN A CA 1
ATOM 856 C C . GLN A 1 112 ? 24.094 -1.790 -26.238 1.00 48.66 112 GLN A C 1
ATOM 858 O O . GLN A 1 112 ? 24.819 -2.716 -25.882 1.00 48.66 112 GLN A O 1
ATOM 863 N N . ALA A 1 113 ? 24.100 -0.599 -25.640 1.00 53.22 113 ALA A N 1
ATOM 864 C CA . ALA A 1 113 ? 24.648 -0.404 -24.314 1.00 53.22 113 ALA A CA 1
ATOM 865 C C . ALA A 1 113 ? 24.044 -1.490 -23.417 1.00 53.22 113 ALA A C 1
ATOM 867 O O . ALA A 1 113 ? 22.833 -1.498 -23.189 1.00 53.22 113 ALA A O 1
ATOM 868 N N . ILE A 1 114 ? 24.876 -2.439 -22.980 1.00 57.09 114 ILE A N 1
ATOM 869 C CA . ILE A 1 114 ? 24.478 -3.537 -22.103 1.00 57.09 114 ILE A CA 1
ATOM 870 C C . ILE A 1 114 ? 23.923 -2.883 -20.837 1.00 57.09 114 ILE A C 1
ATOM 872 O O . ILE A 1 114 ? 24.675 -2.389 -19.992 1.00 57.09 114 ILE A O 1
ATOM 876 N N . LYS A 1 115 ? 22.591 -2.790 -20.740 1.00 64.75 115 LYS A N 1
ATOM 877 C CA . LYS A 1 115 ? 21.924 -2.250 -19.557 1.00 64.75 115 LYS A CA 1
ATOM 878 C C . LYS A 1 115 ? 22.306 -3.167 -18.405 1.00 64.75 115 LYS A C 1
ATOM 880 O O . LYS A 1 115 ? 21.989 -4.354 -18.428 1.00 64.75 115 LYS A O 1
ATOM 885 N N . LYS A 1 116 ? 23.027 -2.627 -17.419 1.00 74.69 116 LYS A N 1
ATOM 886 C CA . LYS A 1 116 ? 23.378 -3.381 -16.212 1.00 74.69 116 LYS A CA 1
ATOM 887 C C . LYS A 1 116 ? 22.087 -3.945 -15.602 1.00 74.69 116 LYS A C 1
ATOM 889 O O . LYS A 1 116 ? 21.126 -3.181 -15.471 1.00 74.69 116 LYS A O 1
ATOM 894 N N . PRO A 1 117 ? 22.051 -5.238 -15.239 1.00 84.44 117 PRO A N 1
ATOM 895 C CA . PRO A 1 117 ? 20.856 -5.841 -14.667 1.00 84.44 117 PRO A CA 1
ATOM 896 C C . PRO A 1 117 ? 20.466 -5.101 -13.383 1.00 84.44 117 PRO A C 1
ATOM 898 O O . PRO A 1 117 ? 21.316 -4.799 -12.538 1.00 84.44 117 PRO A O 1
ATOM 901 N N . ILE A 1 118 ? 19.179 -4.776 -13.249 1.00 87.75 118 ILE A N 1
ATOM 902 C CA . ILE A 1 118 ? 18.652 -4.147 -12.037 1.00 87.75 118 ILE A CA 1
ATOM 903 C C . ILE A 1 118 ? 18.677 -5.198 -10.927 1.00 87.75 118 ILE A C 1
ATOM 905 O O . ILE A 1 118 ? 18.215 -6.322 -11.106 1.00 87.75 118 ILE A O 1
ATOM 909 N N . ARG A 1 119 ? 19.225 -4.841 -9.766 1.00 92.19 119 ARG A N 1
ATOM 910 C CA . ARG A 1 119 ? 19.275 -5.756 -8.622 1.00 92.19 119 ARG A CA 1
ATOM 911 C C . ARG A 1 119 ? 17.860 -6.036 -8.094 1.00 92.19 119 ARG A C 1
ATOM 913 O O . ARG A 1 119 ? 17.062 -5.110 -7.942 1.00 92.19 119 ARG A O 1
ATOM 920 N N . VAL A 1 120 ? 17.580 -7.293 -7.747 1.00 91.81 120 VAL A N 1
ATOM 921 C CA . VAL A 1 120 ? 16.261 -7.757 -7.262 1.00 91.81 120 VAL A CA 1
ATOM 922 C C . VAL A 1 120 ? 15.788 -6.994 -6.018 1.00 91.81 120 VAL A C 1
ATOM 924 O O . VAL A 1 120 ? 14.607 -6.685 -5.884 1.00 91.81 120 VAL A O 1
ATOM 927 N N . ASP A 1 121 ? 16.703 -6.618 -5.120 1.00 92.31 121 ASP A N 1
ATOM 928 C CA . ASP A 1 121 ? 16.379 -5.824 -3.931 1.00 92.31 121 ASP A CA 1
ATOM 929 C C . ASP A 1 121 ? 15.811 -4.443 -4.283 1.00 92.31 121 ASP A C 1
ATOM 931 O O . ASP A 1 121 ? 14.871 -3.968 -3.647 1.00 92.31 121 ASP A O 1
ATOM 935 N N . VAL A 1 122 ? 16.354 -3.814 -5.326 1.00 93.25 122 VAL A N 1
ATOM 936 C CA . VAL A 1 122 ? 15.889 -2.519 -5.828 1.00 93.25 122 VAL A CA 1
ATOM 937 C C . VAL A 1 122 ? 14.515 -2.661 -6.477 1.00 93.25 122 VAL A C 1
ATOM 939 O O . VAL A 1 122 ? 13.655 -1.816 -6.222 1.00 93.25 122 VAL A O 1
ATOM 942 N N . LEU A 1 123 ? 14.288 -3.725 -7.258 1.00 95.25 123 LEU A N 1
ATOM 943 C CA . LEU A 1 123 ? 12.993 -4.006 -7.891 1.00 95.25 123 LEU A CA 1
ATOM 944 C C . LEU A 1 123 ? 11.894 -4.154 -6.837 1.00 95.25 123 LEU A C 1
ATOM 946 O O . LEU A 1 123 ? 10.970 -3.343 -6.801 1.00 95.25 123 LEU A O 1
ATOM 950 N N . ASN A 1 124 ? 12.058 -5.093 -5.905 1.00 94.88 124 ASN A N 1
ATOM 951 C CA . ASN A 1 124 ? 11.051 -5.380 -4.882 1.00 94.88 124 ASN A CA 1
ATOM 952 C C . ASN A 1 124 ? 10.754 -4.154 -4.013 1.00 94.88 124 ASN A C 1
ATOM 954 O O . ASN A 1 124 ? 9.601 -3.809 -3.764 1.00 94.88 124 ASN A O 1
ATOM 958 N N . LYS A 1 125 ? 11.799 -3.432 -3.593 1.00 94.81 125 LYS A N 1
ATOM 959 C CA . LYS A 1 125 ? 11.652 -2.188 -2.826 1.00 94.81 125 LYS A CA 1
ATOM 960 C C . LYS A 1 125 ? 10.857 -1.130 -3.592 1.00 94.81 125 LYS A C 1
ATOM 962 O O . LYS A 1 125 ? 10.090 -0.381 -2.989 1.00 94.81 125 LYS A O 1
ATOM 967 N N . THR A 1 126 ? 11.066 -1.033 -4.901 1.00 96.00 126 THR A N 1
ATOM 968 C CA . THR A 1 126 ? 10.357 -0.079 -5.763 1.00 96.00 126 THR A CA 1
ATOM 969 C C . THR A 1 126 ? 8.884 -0.454 -5.895 1.00 96.00 126 THR A C 1
ATOM 971 O O . THR A 1 126 ? 8.037 0.421 -5.746 1.00 96.00 126 THR A O 1
ATOM 974 N N . ILE A 1 127 ? 8.574 -1.742 -6.054 1.00 95.94 127 ILE A N 1
ATOM 975 C CA . ILE A 1 127 ? 7.197 -2.245 -6.132 1.00 95.94 127 ILE A CA 1
ATOM 976 C C . ILE A 1 127 ? 6.432 -1.956 -4.828 1.00 95.94 127 ILE A C 1
ATOM 978 O O . ILE A 1 127 ? 5.354 -1.369 -4.861 1.00 95.94 127 ILE A O 1
ATOM 982 N N . ILE A 1 128 ? 7.019 -2.240 -3.658 1.00 95.00 128 ILE A N 1
ATOM 983 C CA . ILE A 1 128 ? 6.379 -1.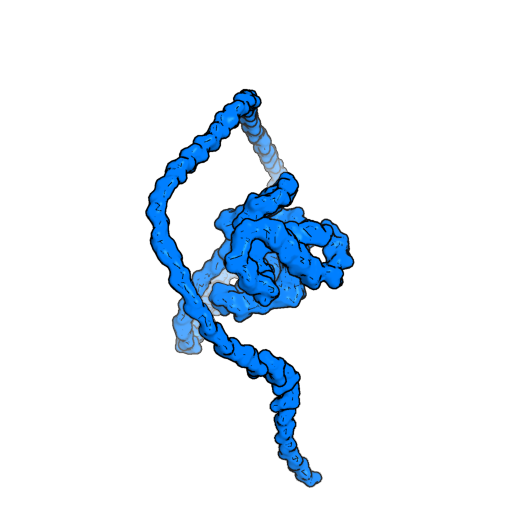946 -2.354 1.00 95.00 128 ILE A CA 1
ATOM 984 C C . ILE A 1 128 ? 6.140 -0.439 -2.176 1.00 95.00 128 ILE A C 1
ATOM 986 O O . ILE A 1 128 ? 5.126 -0.012 -1.624 1.00 95.00 128 ILE A O 1
ATOM 990 N N . ARG A 1 129 ? 7.065 0.399 -2.656 1.00 95.31 129 ARG A N 1
ATOM 991 C CA . ARG A 1 129 ? 6.889 1.859 -2.645 1.00 95.31 129 ARG A CA 1
ATOM 992 C C . ARG A 1 129 ? 5.814 2.333 -3.614 1.00 95.31 129 ARG A C 1
ATOM 994 O O . ARG A 1 129 ? 5.212 3.368 -3.346 1.00 95.31 129 ARG A O 1
ATOM 1001 N N . SER A 1 130 ? 5.591 1.619 -4.714 1.00 96.31 130 SER A N 1
ATOM 1002 C CA . SER A 1 130 ? 4.512 1.921 -5.653 1.00 96.31 130 SER A CA 1
ATOM 1003 C C . SER A 1 130 ? 3.145 1.690 -5.010 1.00 96.31 130 SER A C 1
ATOM 1005 O O . SER A 1 130 ? 2.309 2.580 -5.108 1.00 96.31 130 SER A O 1
ATOM 1007 N N . LEU A 1 131 ? 2.969 0.615 -4.227 1.00 96.31 131 LEU A N 1
ATOM 1008 C CA . LEU A 1 131 ? 1.761 0.414 -3.411 1.00 96.31 131 LEU A CA 1
ATOM 1009 C C . LEU A 1 131 ? 1.490 1.630 -2.513 1.00 96.31 131 LEU A C 1
ATOM 1011 O O . LEU A 1 131 ? 0.401 2.194 -2.538 1.00 96.31 131 LEU A O 1
ATOM 1015 N N . LYS A 1 132 ? 2.501 2.065 -1.745 1.00 95.56 132 LYS A N 1
ATOM 1016 C CA . LYS A 1 132 ? 2.390 3.254 -0.884 1.00 95.56 132 LYS A CA 1
ATOM 1017 C C . LYS A 1 132 ? 1.943 4.475 -1.691 1.00 95.56 132 LYS A C 1
ATOM 1019 O O . LYS A 1 132 ? 0.983 5.142 -1.328 1.00 95.56 132 LYS A O 1
ATOM 1024 N N . ARG A 1 133 ? 2.660 4.752 -2.784 1.00 95.06 133 ARG A N 1
ATOM 1025 C CA . ARG A 1 133 ? 2.432 5.917 -3.641 1.00 95.06 133 ARG A CA 1
ATOM 1026 C C . ARG A 1 133 ? 1.021 5.929 -4.214 1.00 95.06 133 ARG A C 1
ATOM 1028 O O . ARG A 1 133 ? 0.406 6.984 -4.199 1.00 95.06 133 ARG A O 1
ATOM 1035 N N . TYR A 1 134 ? 0.520 4.778 -4.655 1.00 95.94 134 TYR A N 1
ATOM 1036 C CA . TYR A 1 134 ? -0.835 4.642 -5.174 1.00 95.94 134 TYR A CA 1
ATOM 1037 C C . TYR A 1 134 ? -1.882 5.102 -4.151 1.00 95.94 134 TYR A C 1
ATOM 1039 O O . TYR A 1 134 ? -2.664 6.001 -4.448 1.00 95.94 134 TYR A O 1
ATOM 1047 N N . TYR A 1 135 ? -1.857 4.563 -2.927 1.00 96.12 135 TYR A N 1
ATOM 1048 C CA . TYR A 1 135 ? -2.826 4.960 -1.898 1.00 96.12 135 TYR A CA 1
ATOM 1049 C C . TYR A 1 135 ? -2.664 6.420 -1.467 1.00 96.12 135 TYR A C 1
ATOM 1051 O O . TYR A 1 135 ? -3.668 7.096 -1.262 1.00 96.12 135 TYR A O 1
ATOM 1059 N N . THR A 1 136 ? -1.427 6.917 -1.361 1.00 94.50 136 THR A N 1
ATOM 1060 C CA . THR A 1 136 ? -1.163 8.334 -1.071 1.00 94.50 136 THR A CA 1
ATOM 1061 C C . THR A 1 136 ? -1.775 9.241 -2.146 1.00 94.50 136 THR A C 1
ATOM 1063 O O . THR A 1 136 ? -2.568 10.113 -1.814 1.00 94.50 136 THR A O 1
ATOM 1066 N N . GLN A 1 137 ? -1.489 8.987 -3.427 1.00 94.31 137 GLN A N 1
ATOM 1067 C CA . GLN A 1 137 ? -1.994 9.796 -4.542 1.00 94.31 137 GLN A CA 1
ATOM 1068 C C . GLN A 1 137 ? -3.517 9.728 -4.667 1.00 94.31 137 GLN A C 1
ATOM 1070 O O . GLN A 1 137 ? -4.167 10.745 -4.906 1.00 94.31 137 GLN A O 1
ATOM 1075 N N . LEU A 1 138 ? -4.098 8.538 -4.493 1.00 95.12 138 LEU A N 1
ATOM 1076 C CA . LEU A 1 138 ? -5.545 8.371 -4.544 1.00 95.12 138 LEU A CA 1
ATOM 1077 C C . LEU A 1 138 ? -6.225 9.148 -3.409 1.00 95.12 138 LEU A C 1
ATOM 1079 O O . LEU A 1 138 ? -7.222 9.826 -3.652 1.00 95.12 138 LEU A O 1
ATOM 1083 N N . PHE A 1 139 ? -5.661 9.111 -2.201 1.00 94.94 139 PHE A N 1
ATOM 1084 C CA . PHE A 1 139 ? -6.155 9.888 -1.068 1.00 94.94 139 PHE A CA 1
ATOM 1085 C C . PHE A 1 139 ? -6.041 11.401 -1.313 1.00 94.94 139 PHE A C 1
ATOM 1087 O O . PHE A 1 139 ? -7.034 12.114 -1.191 1.00 94.94 139 PHE A O 1
ATOM 1094 N N . GLU A 1 140 ? -4.869 11.890 -1.723 1.00 92.69 140 GLU A N 1
ATOM 1095 C CA . GLU A 1 140 ? -4.626 13.313 -2.010 1.00 92.69 140 GLU A CA 1
ATOM 1096 C C . GLU A 1 140 ? -5.543 13.844 -3.123 1.00 92.69 140 GLU A C 1
ATOM 1098 O O . GLU A 1 140 ? -6.005 14.980 -3.055 1.00 92.69 140 GLU A O 1
ATOM 1103 N N . SER A 1 141 ? -5.884 13.010 -4.113 1.00 93.56 141 SER A N 1
ATOM 1104 C CA . SER A 1 141 ? -6.820 13.390 -5.179 1.00 93.56 141 SER A CA 1
ATOM 1105 C C . SER A 1 141 ? -8.259 13.601 -4.691 1.00 93.56 141 SER A C 1
ATOM 1107 O O . SER A 1 141 ? -8.986 14.410 -5.266 1.00 93.56 141 SER A O 1
ATOM 1109 N N . GLN A 1 142 ? -8.673 12.893 -3.634 1.00 93.81 142 GLN A N 1
ATOM 1110 C CA . GLN A 1 142 ? -10.010 13.015 -3.040 1.00 93.81 142 GLN A CA 1
ATOM 1111 C C . GLN A 1 142 ? -10.066 14.092 -1.952 1.00 93.81 142 GLN A C 1
ATOM 1113 O O . GLN A 1 142 ? -11.109 14.713 -1.759 1.00 93.81 142 GLN A O 1
ATOM 1118 N N . TYR A 1 143 ? -8.944 14.333 -1.270 1.00 91.50 143 TYR A N 1
ATOM 1119 C CA . TYR A 1 143 ? -8.832 15.274 -0.156 1.00 91.50 143 TYR A CA 1
ATOM 1120 C C . TYR A 1 143 ? -7.675 16.267 -0.373 1.00 91.50 143 TYR A C 1
ATOM 1122 O O . TYR A 1 143 ? -6.732 16.298 0.419 1.00 91.50 143 TYR A O 1
ATOM 1130 N N . PRO A 1 144 ? -7.724 17.113 -1.420 1.00 86.25 144 PRO A N 1
ATOM 1131 C CA . PRO A 1 144 ? -6.613 18.000 -1.783 1.00 86.25 144 PRO A CA 1
ATOM 1132 C C . PRO A 1 144 ? -6.294 19.059 -0.714 1.00 86.25 144 PRO A C 1
ATOM 1134 O O . PRO A 1 144 ? -5.166 19.534 -0.627 1.00 86.25 144 PRO A O 1
ATOM 1137 N N . SER A 1 145 ? -7.264 19.423 0.131 1.00 82.00 145 SER A N 1
ATOM 1138 C CA . SER A 1 145 ? -7.060 20.354 1.250 1.00 82.00 145 SER A CA 1
ATOM 1139 C C . SER A 1 145 ? -6.275 19.745 2.416 1.00 82.00 145 SER A C 1
ATOM 1141 O O . SER A 1 145 ? -5.744 20.482 3.246 1.00 82.00 145 SER A O 1
ATOM 1143 N N . PHE A 1 146 ? -6.143 18.417 2.480 1.00 80.94 146 PHE A N 1
ATOM 1144 C CA . PHE A 1 146 ? -5.460 17.746 3.584 1.00 80.94 146 PHE A CA 1
ATOM 1145 C C . PHE A 1 146 ? -3.962 18.093 3.663 1.00 80.94 146 PHE A C 1
ATOM 1147 O O . PHE A 1 146 ? -3.392 18.142 4.757 1.00 80.94 146 PHE A O 1
ATOM 1154 N N . GLU A 1 147 ? -3.320 18.398 2.528 1.00 70.25 147 GLU A N 1
ATOM 1155 C CA . GLU A 1 147 ? -1.934 18.884 2.520 1.00 70.25 147 GLU A CA 1
ATOM 1156 C C . GLU A 1 147 ? -1.771 20.233 3.237 1.00 70.25 147 GLU A C 1
ATOM 1158 O O . GLU A 1 147 ? -0.712 20.547 3.766 1.00 70.25 147 GLU A O 1
ATOM 1163 N N . GLN A 1 148 ? -2.819 21.048 3.308 1.00 65.56 148 GLN A N 1
ATOM 1164 C CA . GLN A 1 148 ? -2.739 22.373 3.926 1.00 65.56 148 GLN A CA 1
ATOM 1165 C C . GLN A 1 148 ? -2.999 22.311 5.438 1.00 65.56 148 GLN A C 1
ATOM 1167 O O . GLN A 1 148 ? -2.500 23.139 6.198 1.00 65.56 148 GLN A O 1
ATOM 1172 N N . GLU A 1 149 ? -3.728 21.291 5.894 1.00 65.00 149 GLU A N 1
ATOM 1173 C CA . GLU A 1 149 ? -4.212 21.155 7.271 1.00 65.00 149 GLU A CA 1
ATOM 1174 C C . GLU A 1 149 ? -3.359 20.221 8.148 1.00 65.00 149 GLU A C 1
ATOM 1176 O O . GLU A 1 149 ? -3.839 19.763 9.184 1.00 65.00 149 GLU A O 1
ATOM 1181 N N . HIS A 1 150 ? -2.110 19.950 7.742 1.00 59.16 150 HIS A N 1
ATOM 1182 C CA . HIS A 1 150 ? -1.126 18.929 8.168 1.00 59.16 150 HIS A CA 1
ATOM 1183 C C . HIS A 1 150 ? -0.952 18.530 9.662 1.00 59.16 150 HIS A C 1
ATOM 1185 O O . HIS A 1 150 ? -0.001 17.819 10.015 1.00 59.16 150 HIS A O 1
ATOM 1191 N N . HIS A 1 151 ? -1.809 18.927 10.594 1.00 59.91 151 HIS A N 1
ATOM 1192 C CA . HIS A 1 151 ? -1.552 18.835 12.025 1.00 59.91 151 HIS A CA 1
ATOM 1193 C C . HIS A 1 151 ? -2.700 18.289 12.882 1.00 59.91 151 HIS A C 1
ATOM 1195 O O . HIS A 1 151 ? -2.436 17.973 14.045 1.00 59.91 151 HIS A O 1
ATOM 1201 N N . ASN A 1 152 ? -3.911 18.089 12.348 1.00 81.44 152 ASN A N 1
ATOM 1202 C CA . ASN A 1 152 ? -5.012 17.513 13.127 1.00 81.44 152 ASN A CA 1
ATOM 1203 C C . ASN A 1 152 ? -5.103 15.981 12.968 1.00 81.44 152 ASN A C 1
ATOM 1205 O O . ASN A 1 152 ? -5.492 15.468 11.921 1.00 81.44 152 ASN A O 1
ATOM 1209 N N . VAL A 1 153 ? -4.759 15.252 14.036 1.00 79.44 153 VAL A N 1
ATOM 1210 C CA . VAL A 1 153 ? -4.798 13.778 14.080 1.00 79.44 153 VAL A CA 1
ATOM 1211 C C . VAL A 1 153 ? -6.219 13.243 13.926 1.00 79.44 153 VAL A C 1
ATOM 1213 O O . VAL A 1 153 ? -6.407 12.273 13.202 1.00 79.44 153 VAL A O 1
ATOM 1216 N N . ALA A 1 154 ? -7.208 13.888 14.552 1.00 81.69 154 ALA A N 1
ATOM 1217 C CA . ALA A 1 154 ? -8.601 13.457 14.465 1.00 81.69 154 ALA A CA 1
ATOM 1218 C C . ALA A 1 154 ? -9.119 13.572 13.026 1.00 81.69 154 ALA A C 1
ATOM 1220 O O . ALA A 1 154 ? -9.702 12.623 12.512 1.00 81.69 154 ALA A O 1
ATOM 1221 N N . ASN A 1 155 ? -8.800 14.681 12.348 1.00 87.69 155 ASN A N 1
ATOM 1222 C CA . ASN A 1 155 ? -9.146 14.866 10.938 1.00 87.69 155 ASN A CA 1
ATOM 1223 C C . ASN A 1 155 ? -8.468 13.802 10.053 1.00 87.69 155 ASN A C 1
ATOM 1225 O O . ASN A 1 155 ? -9.101 13.194 9.199 1.00 87.69 155 ASN A O 1
ATOM 1229 N N . PHE A 1 156 ? -7.187 13.501 10.298 1.00 89.50 156 PHE A N 1
ATOM 1230 C CA . PHE A 1 156 ? -6.494 12.424 9.585 1.00 89.50 156 PHE A CA 1
ATOM 1231 C C . PHE A 1 156 ? -7.163 11.058 9.793 1.00 89.50 156 PHE A C 1
ATOM 1233 O O . PHE A 1 156 ? -7.391 10.337 8.820 1.00 89.50 156 PHE A O 1
ATOM 1240 N N . GLU A 1 157 ? -7.485 10.684 11.035 1.00 90.44 157 GLU A N 1
ATOM 1241 C CA . GLU A 1 157 ? -8.153 9.412 11.325 1.00 90.44 157 GLU A CA 1
ATOM 1242 C C . GLU A 1 157 ? -9.533 9.335 10.670 1.00 90.44 157 GLU A C 1
ATOM 1244 O O . GLU A 1 157 ? -9.847 8.317 10.056 1.00 90.44 157 GLU A O 1
ATOM 1249 N N . GLU A 1 158 ? -10.325 10.402 10.729 1.00 91.94 158 GLU A N 1
ATOM 1250 C CA . GLU A 1 158 ? -11.651 10.469 10.114 1.00 91.94 158 GLU A CA 1
ATOM 1251 C C . GLU A 1 158 ? -11.578 10.353 8.585 1.00 91.94 158 GLU A C 1
ATOM 1253 O O . GLU A 1 158 ? -12.153 9.425 8.011 1.00 91.94 158 GLU A O 1
ATOM 1258 N N . LEU A 1 159 ? -10.805 11.218 7.920 1.00 93.44 159 LEU A N 1
ATOM 1259 C CA . LEU A 1 159 ? -10.705 11.239 6.458 1.00 93.44 159 LEU A CA 1
ATOM 1260 C C . LEU A 1 159 ? -10.169 9.920 5.903 1.00 93.44 159 LEU A C 1
ATOM 1262 O O . LEU A 1 159 ? -10.685 9.402 4.914 1.00 93.44 159 LEU A O 1
ATOM 1266 N N . THR A 1 160 ? -9.162 9.332 6.551 1.00 94.06 160 THR A N 1
ATOM 1267 C CA . THR A 1 160 ? -8.628 8.029 6.128 1.00 94.06 160 THR A CA 1
ATOM 1268 C C . THR A 1 160 ? -9.591 6.874 6.393 1.00 94.06 160 THR A C 1
ATOM 1270 O O . THR A 1 160 ? -9.606 5.918 5.614 1.00 94.06 160 THR A O 1
ATOM 1273 N N . SER A 1 161 ? -10.411 6.945 7.449 1.00 94.25 161 SER A N 1
ATOM 1274 C CA . SER A 1 161 ? -11.488 5.971 7.684 1.00 94.25 161 SER A CA 1
ATOM 1275 C C . SER A 1 161 ? -12.512 6.034 6.566 1.00 94.25 161 SER A C 1
ATOM 1277 O O . SER A 1 161 ? -12.795 5.013 5.946 1.00 94.25 161 SER A O 1
ATOM 1279 N N . THR A 1 162 ? -13.011 7.234 6.268 1.00 95.56 162 THR A N 1
ATOM 1280 C CA . THR A 1 162 ? -14.003 7.476 5.216 1.00 95.56 162 THR A CA 1
ATOM 1281 C C . THR A 1 162 ? -13.468 7.053 3.854 1.00 95.56 162 THR A C 1
ATOM 1283 O O . THR A 1 162 ? -14.127 6.312 3.130 1.00 95.56 162 THR A O 1
ATOM 1286 N N . PHE A 1 163 ? -12.231 7.440 3.534 1.00 96.31 163 PHE A N 1
ATOM 1287 C CA . PHE A 1 163 ? -11.524 7.001 2.333 1.00 96.31 163 PHE A CA 1
ATOM 1288 C C . PHE A 1 163 ? -11.483 5.475 2.205 1.00 96.31 163 PHE A C 1
ATOM 1290 O O . PHE A 1 163 ? -11.890 4.920 1.185 1.00 96.31 163 PHE A O 1
ATOM 1297 N N . THR A 1 164 ? -11.012 4.792 3.250 1.00 96.19 164 THR A N 1
ATOM 1298 C CA . THR A 1 164 ? -10.849 3.336 3.216 1.00 96.19 164 THR A CA 1
ATOM 1299 C C . THR A 1 164 ? -12.202 2.632 3.161 1.00 96.19 164 THR A C 1
ATOM 1301 O O . THR A 1 164 ? -12.363 1.682 2.404 1.00 96.19 164 THR A O 1
ATOM 1304 N N . PHE A 1 165 ? -13.191 3.108 3.919 1.00 95.81 165 PHE A N 1
ATOM 1305 C CA . PHE A 1 165 ? -14.547 2.571 3.884 1.00 95.81 165 PHE A CA 1
ATOM 1306 C C . PHE A 1 165 ? -15.141 2.675 2.477 1.00 95.81 165 PHE A C 1
ATOM 1308 O O . PHE A 1 165 ? -15.630 1.685 1.942 1.00 95.81 165 PHE A O 1
ATOM 1315 N N . ASN A 1 166 ? -15.030 3.835 1.830 1.00 95.06 166 ASN A N 1
ATOM 1316 C CA . ASN A 1 166 ? -15.537 4.020 0.472 1.00 95.06 166 ASN A CA 1
ATOM 1317 C C . ASN A 1 166 ? -14.832 3.104 -0.537 1.00 95.06 166 ASN A C 1
ATOM 1319 O O . ASN A 1 166 ? -15.485 2.565 -1.425 1.00 95.06 166 ASN A O 1
ATOM 1323 N N . LEU A 1 167 ? -13.524 2.887 -0.376 1.00 93.88 167 LEU A N 1
ATOM 1324 C CA . LEU A 1 167 ? -12.737 2.048 -1.278 1.00 93.88 167 LEU A CA 1
ATOM 1325 C C . LEU A 1 167 ? -12.995 0.541 -1.094 1.00 93.88 167 LEU A C 1
ATOM 1327 O O . LEU A 1 167 ? -12.950 -0.203 -2.069 1.00 93.88 167 LEU A O 1
ATOM 1331 N N . PHE A 1 168 ? -13.267 0.091 0.135 1.00 93.69 168 PHE A N 1
ATOM 1332 C CA . PHE A 1 168 ? -13.352 -1.336 0.480 1.00 93.69 168 PHE A CA 1
ATOM 1333 C C . PHE A 1 168 ? -14.744 -1.815 0.914 1.00 93.69 168 PHE A C 1
ATOM 1335 O O . PHE A 1 168 ? -14.919 -3.006 1.160 1.00 93.69 168 PHE A O 1
ATOM 1342 N N . SER A 1 169 ? -15.751 -0.942 0.999 1.00 89.88 169 SER A N 1
ATOM 1343 C CA . SER A 1 169 ? -17.114 -1.321 1.421 1.00 89.88 169 SER A CA 1
ATOM 1344 C C . SER A 1 169 ? -17.761 -2.365 0.507 1.00 89.88 169 SER A C 1
ATOM 1346 O O . SER A 1 169 ? -18.452 -3.260 0.987 1.00 89.88 169 SER A O 1
ATOM 1348 N N . SER A 1 170 ? -17.497 -2.313 -0.799 1.00 90.06 170 SER A N 1
ATOM 1349 C CA . SER A 1 170 ? -17.942 -3.337 -1.755 1.00 90.06 170 SER A CA 1
ATOM 1350 C C . SER A 1 170 ? -17.127 -4.635 -1.691 1.00 90.06 170 SER A C 1
ATOM 1352 O O . SER A 1 170 ? -17.538 -5.639 -2.265 1.00 90.06 170 SER A O 1
ATOM 1354 N N . LEU A 1 171 ? -15.992 -4.630 -0.985 1.00 90.00 171 LEU A N 1
ATOM 1355 C CA . LEU A 1 171 ? -15.055 -5.749 -0.849 1.00 90.00 171 LEU A CA 1
ATOM 1356 C C . LEU A 1 171 ? -15.094 -6.377 0.552 1.00 90.00 171 LEU A C 1
ATOM 1358 O O . LEU A 1 171 ? -14.204 -7.141 0.914 1.00 90.00 171 LEU A O 1
ATOM 1362 N N . LEU A 1 172 ? -16.110 -6.076 1.369 1.00 90.06 172 LEU A N 1
ATOM 1363 C CA . LEU A 1 172 ? -16.185 -6.576 2.747 1.00 90.06 172 LEU A CA 1
ATOM 1364 C C . LEU A 1 172 ? -16.214 -8.103 2.833 1.00 90.06 172 LEU A C 1
ATOM 1366 O O . LEU A 1 172 ? -15.602 -8.676 3.736 1.00 90.06 172 LEU A O 1
ATOM 1370 N N . ASP A 1 173 ? -16.909 -8.757 1.905 1.00 91.12 173 ASP A N 1
ATOM 1371 C CA . ASP A 1 173 ? -16.957 -10.217 1.860 1.00 91.12 173 ASP A CA 1
ATOM 1372 C C . ASP A 1 173 ? -15.607 -10.810 1.435 1.00 91.12 173 ASP A C 1
ATOM 1374 O O . ASP A 1 173 ? -15.182 -11.812 2.007 1.00 91.12 173 ASP A O 1
ATOM 1378 N N . ASP A 1 174 ? -14.888 -10.149 0.522 1.00 91.19 174 ASP A N 1
ATOM 1379 C CA . ASP A 1 174 ? -13.535 -10.540 0.105 1.00 91.19 174 ASP A CA 1
ATOM 1380 C C . ASP A 1 174 ? -12.527 -10.389 1.259 1.00 91.19 174 ASP A C 1
ATOM 1382 O O . ASP A 1 174 ? -11.792 -11.326 1.575 1.00 91.19 174 ASP A O 1
ATOM 1386 N N . CYS A 1 175 ? -12.567 -9.270 1.994 1.00 90.50 175 CYS A N 1
ATOM 1387 C CA . CYS A 1 175 ? -11.770 -9.077 3.211 1.00 90.50 175 CYS A CA 1
ATOM 1388 C C . CYS A 1 175 ? -11.976 -10.234 4.206 1.00 90.50 175 CYS A C 1
ATOM 1390 O O . CYS A 1 175 ? -11.006 -10.822 4.693 1.00 90.50 175 CYS A O 1
ATOM 1392 N N . LYS A 1 176 ? -13.238 -10.610 4.468 1.00 91.00 176 LYS A N 1
ATOM 1393 C CA . LYS A 1 176 ? -13.575 -11.710 5.387 1.00 91.00 176 LYS A CA 1
ATOM 1394 C C . LYS A 1 176 ? -13.058 -13.060 4.897 1.00 91.00 176 LYS A C 1
ATOM 1396 O O . LYS A 1 176 ? -12.525 -13.817 5.707 1.00 91.00 176 LYS A O 1
ATOM 1401 N N . GLN A 1 177 ? -13.190 -13.361 3.605 1.00 92.12 177 GLN A N 1
ATOM 1402 C CA . GLN A 1 177 ? -12.682 -14.606 3.015 1.00 92.12 177 GLN A CA 1
ATOM 1403 C C . GLN A 1 177 ? -11.157 -14.723 3.134 1.00 92.12 177 GLN A C 1
ATOM 1405 O O . GLN A 1 177 ? -10.641 -15.821 3.327 1.00 92.12 177 GLN A O 1
ATOM 1410 N N . ASN A 1 178 ? -10.448 -13.592 3.112 1.00 91.06 178 ASN A N 1
ATOM 1411 C CA . ASN A 1 178 ? -9.001 -13.523 3.315 1.00 91.06 178 ASN A CA 1
ATOM 1412 C C . ASN A 1 178 ? -8.585 -13.432 4.800 1.00 91.06 178 ASN A C 1
ATOM 1414 O O . ASN A 1 178 ? -7.403 -13.268 5.102 1.00 91.06 178 ASN A O 1
ATOM 1418 N N . GLY A 1 179 ? -9.529 -13.525 5.745 1.00 92.25 179 GLY A N 1
ATOM 1419 C CA . GLY A 1 179 ? -9.240 -13.438 7.180 1.00 92.25 179 GLY A CA 1
ATOM 1420 C C . GLY A 1 179 ? -8.754 -12.055 7.626 1.00 92.25 179 GLY A C 1
ATOM 1421 O O . GLY A 1 179 ? -7.973 -11.951 8.572 1.00 92.25 179 GLY A O 1
ATOM 1422 N N . VAL A 1 180 ? -9.183 -10.996 6.935 1.00 94.31 180 VAL A N 1
ATOM 1423 C CA . VAL A 1 180 ? -8.798 -9.608 7.205 1.00 94.31 180 VAL A CA 1
ATOM 1424 C C . VAL A 1 180 ? -10.025 -8.807 7.640 1.00 94.31 180 VAL A C 1
ATOM 1426 O O . VAL A 1 180 ? -11.071 -8.840 6.991 1.00 94.31 180 VAL A O 1
ATOM 1429 N N . SER A 1 181 ? -9.912 -8.059 8.740 1.00 94.06 181 SER A N 1
ATOM 1430 C CA . SER A 1 181 ? -10.972 -7.140 9.165 1.00 94.06 181 SER A CA 1
ATOM 1431 C C . SER A 1 181 ? -10.863 -5.787 8.452 1.00 94.06 181 SER A C 1
ATOM 1433 O O . SER A 1 181 ? -9.772 -5.350 8.080 1.00 94.06 181 SER A O 1
ATOM 1435 N N . LEU A 1 182 ? -11.990 -5.086 8.284 1.00 93.25 182 LEU A N 1
ATOM 1436 C CA . LEU A 1 182 ? -11.976 -3.733 7.717 1.00 93.25 182 LEU A CA 1
ATOM 1437 C C . LEU A 1 182 ? -11.150 -2.767 8.580 1.00 93.25 182 LEU A C 1
ATOM 1439 O O . LEU A 1 182 ? -10.454 -1.914 8.036 1.00 93.25 182 LEU A O 1
ATOM 1443 N N . ASP A 1 183 ? -11.172 -2.936 9.902 1.00 93.31 183 ASP A N 1
ATOM 1444 C CA . ASP A 1 183 ? -10.390 -2.119 10.833 1.00 93.31 183 ASP A CA 1
ATOM 1445 C C . ASP A 1 183 ? -8.880 -2.299 10.618 1.00 93.31 183 ASP A C 1
ATOM 1447 O O . ASP A 1 183 ? -8.123 -1.321 10.632 1.00 93.31 183 ASP A O 1
ATOM 1451 N N . ASP A 1 184 ? -8.434 -3.529 10.344 1.00 94.31 184 ASP A N 1
ATOM 1452 C CA . ASP A 1 184 ? -7.038 -3.798 9.993 1.00 94.31 184 ASP A CA 1
ATOM 1453 C C . ASP A 1 184 ? -6.669 -3.136 8.662 1.00 94.31 184 ASP A C 1
ATOM 1455 O O . ASP A 1 184 ? -5.606 -2.519 8.552 1.00 94.31 184 ASP A O 1
ATOM 1459 N N . VAL A 1 185 ? -7.557 -3.211 7.661 1.00 95.75 185 VAL A N 1
ATOM 1460 C CA . VAL A 1 185 ? -7.369 -2.540 6.364 1.00 95.75 185 VAL A CA 1
ATOM 1461 C C . VAL A 1 185 ? -7.274 -1.026 6.547 1.00 95.75 185 VAL A C 1
ATOM 1463 O O . VAL A 1 185 ? -6.339 -0.417 6.032 1.00 95.75 185 VAL A O 1
ATOM 1466 N N . MET A 1 186 ? -8.169 -0.417 7.331 1.00 95.38 186 MET A N 1
ATOM 1467 C CA . MET A 1 186 ? -8.128 1.010 7.676 1.00 95.38 186 MET A CA 1
ATOM 1468 C C . MET A 1 186 ? -6.801 1.392 8.321 1.00 95.38 186 MET A C 1
ATOM 1470 O O . MET A 1 186 ? -6.166 2.367 7.914 1.00 95.38 186 MET A O 1
ATOM 1474 N N . PHE A 1 187 ? -6.339 0.607 9.294 1.00 95.31 187 PHE A N 1
ATOM 1475 C CA . PHE A 1 187 ? -5.052 0.845 9.930 1.00 95.31 187 PHE A CA 1
ATOM 1476 C C . PHE A 1 187 ? -3.886 0.752 8.932 1.00 95.31 187 PHE A C 1
ATOM 1478 O O . PHE A 1 187 ? -3.004 1.620 8.915 1.00 95.31 187 PHE A O 1
ATOM 1485 N N . ALA A 1 188 ? -3.878 -0.280 8.088 1.00 95.38 188 ALA A N 1
ATOM 1486 C CA . ALA A 1 188 ? -2.834 -0.488 7.098 1.00 95.38 188 ALA A CA 1
ATOM 1487 C C . ALA A 1 188 ? -2.822 0.632 6.046 1.00 95.38 188 ALA A C 1
ATOM 1489 O O . ALA A 1 188 ? -1.762 1.191 5.781 1.00 95.38 188 ALA A O 1
ATOM 1490 N N . VAL A 1 189 ? -3.978 1.039 5.517 1.00 95.88 189 VAL A N 1
ATOM 1491 C CA . VAL A 1 189 ? -4.098 2.139 4.546 1.00 95.88 189 VAL A CA 1
ATOM 1492 C C . VAL A 1 189 ? -3.635 3.471 5.147 1.00 95.88 189 VAL A C 1
ATOM 1494 O O . VAL A 1 189 ? -2.857 4.184 4.511 1.00 95.88 189 VAL A O 1
ATOM 1497 N N . ARG A 1 190 ? -3.988 3.779 6.405 1.00 94.38 190 ARG A N 1
ATOM 1498 C CA . ARG A 1 190 ? -3.464 4.962 7.122 1.00 94.38 190 ARG A CA 1
ATOM 1499 C C . ARG A 1 190 ? -1.936 4.996 7.159 1.00 94.38 190 ARG A C 1
ATOM 1501 O O . ARG A 1 190 ? -1.326 6.045 6.951 1.00 94.38 190 ARG A O 1
ATOM 1508 N N . MET A 1 191 ? -1.311 3.845 7.405 1.00 94.38 191 MET A N 1
ATOM 1509 C CA . MET A 1 191 ? 0.147 3.690 7.388 1.00 94.38 191 MET A CA 1
ATOM 1510 C C . MET A 1 191 ? 0.752 3.928 5.995 1.00 94.38 191 MET A C 1
ATOM 1512 O O . MET A 1 191 ? 1.866 4.449 5.902 1.00 94.38 191 MET A O 1
ATOM 1516 N N . LEU A 1 192 ? 0.046 3.577 4.917 1.00 94.44 192 LEU A N 1
ATOM 1517 C CA . LEU A 1 192 ? 0.498 3.845 3.550 1.00 94.44 192 LEU A CA 1
ATOM 1518 C C . LEU A 1 192 ? 0.473 5.346 3.238 1.00 94.44 192 LEU A C 1
ATOM 1520 O O . LEU A 1 192 ? 1.474 5.880 2.758 1.00 94.44 192 LEU A O 1
ATOM 1524 N N . ILE A 1 193 ? -0.636 6.021 3.554 1.00 92.94 193 ILE A N 1
ATOM 1525 C CA . ILE A 1 193 ? -0.904 7.405 3.139 1.00 92.94 193 ILE A CA 1
ATOM 1526 C C . ILE A 1 193 ? 0.106 8.378 3.753 1.00 92.94 193 ILE A C 1
ATOM 1528 O O . ILE A 1 193 ? 0.884 8.990 3.018 1.00 92.94 193 ILE A O 1
ATOM 1532 N N . GLN A 1 194 ? 0.146 8.497 5.088 1.00 86.69 194 GLN A N 1
ATOM 1533 C CA . GLN A 1 194 ? 0.966 9.515 5.752 1.00 86.69 194 GLN A CA 1
ATOM 1534 C C . GLN A 1 194 ? 1.680 8.983 7.008 1.00 86.69 194 GLN A C 1
ATOM 1536 O O . GLN A 1 194 ? 1.153 9.038 8.125 1.00 86.69 194 GLN A O 1
ATOM 1541 N N . PRO A 1 195 ? 2.936 8.521 6.861 1.00 84.44 195 PRO A N 1
ATOM 1542 C CA . PRO A 1 195 ? 3.709 7.963 7.965 1.00 84.44 195 PRO A CA 1
ATOM 1543 C C . PRO A 1 195 ? 3.908 8.878 9.169 1.00 84.44 195 PRO A C 1
ATOM 1545 O O . PRO A 1 195 ? 3.964 8.401 10.303 1.00 84.44 195 PRO A O 1
ATOM 1548 N N . ASP A 1 196 ? 4.025 10.183 8.935 1.00 84.88 196 ASP A N 1
ATOM 1549 C CA . ASP A 1 196 ? 4.290 11.147 9.999 1.00 84.88 196 ASP A CA 1
ATOM 1550 C C . ASP A 1 196 ? 3.050 11.443 10.846 1.00 84.88 196 ASP A C 1
ATOM 1552 O O . ASP A 1 196 ? 3.160 11.480 12.073 1.00 84.88 196 ASP A O 1
ATOM 1556 N N . ALA A 1 197 ? 1.862 11.550 10.238 1.00 85.81 197 ALA A N 1
ATOM 1557 C CA . ALA A 1 197 ? 0.605 11.647 10.984 1.00 85.81 197 ALA A CA 1
ATOM 1558 C C . ALA A 1 197 ? 0.345 10.370 11.791 1.00 85.81 197 ALA A C 1
ATOM 1560 O O . ALA A 1 197 ? -0.027 10.425 12.968 1.00 85.81 197 ALA A O 1
ATOM 1561 N N . MET A 1 198 ? 0.693 9.214 11.218 1.00 88.75 198 MET A N 1
ATOM 1562 C CA . MET A 1 198 ? 0.626 7.941 11.922 1.00 88.75 198 MET A CA 1
ATOM 1563 C C . MET A 1 198 ? 1.516 7.865 13.159 1.00 88.75 198 MET A C 1
ATOM 1565 O O . MET A 1 198 ? 1.233 7.048 14.021 1.00 88.75 198 MET A O 1
ATOM 1569 N N . LYS A 1 199 ? 2.534 8.707 13.358 1.00 85.88 199 LYS A N 1
ATOM 1570 C CA . LYS A 1 199 ? 3.289 8.699 14.629 1.00 85.88 199 LYS A CA 1
ATOM 1571 C C . LYS A 1 199 ? 2.456 9.182 15.822 1.00 85.88 199 LYS A C 1
ATOM 1573 O O . LYS A 1 199 ? 2.760 8.796 16.945 1.00 85.88 199 LYS A O 1
ATOM 1578 N N . LYS A 1 200 ? 1.423 9.996 15.580 1.00 87.12 200 LYS A N 1
ATOM 1579 C CA . LYS A 1 200 ? 0.614 10.655 16.619 1.00 87.12 200 LYS A CA 1
ATOM 1580 C C . LYS A 1 200 ? -0.669 9.900 16.984 1.00 87.12 200 LYS A C 1
ATOM 1582 O O . LYS A 1 200 ? -1.223 10.134 18.048 1.00 87.12 200 LYS A O 1
ATOM 1587 N N . VAL A 1 201 ? -1.130 9.000 16.115 1.00 88.62 201 VAL A N 1
ATOM 1588 C CA . VAL A 1 201 ? -2.318 8.161 16.347 1.00 88.62 201 VAL A CA 1
ATOM 1589 C C . VAL A 1 201 ? -2.086 7.193 17.522 1.00 88.62 201 VAL A C 1
ATOM 1591 O O . VAL A 1 201 ? -0.981 6.663 17.684 1.00 88.62 201 VAL A O 1
ATOM 1594 N N . ASN A 1 202 ? -3.111 6.886 18.314 1.00 89.00 202 ASN A N 1
ATOM 1595 C CA . ASN A 1 202 ? -3.010 5.853 19.350 1.00 89.00 202 ASN A CA 1
ATOM 1596 C C . ASN A 1 202 ? -2.919 4.460 18.715 1.00 89.00 202 ASN A C 1
ATOM 1598 O O . ASN A 1 202 ? -3.622 4.159 17.757 1.00 89.00 202 ASN A O 1
ATOM 1602 N N . LYS A 1 203 ? -2.010 3.614 19.212 1.00 93.62 203 LYS A N 1
ATOM 1603 C CA . LYS A 1 203 ? -1.723 2.305 18.609 1.00 93.62 203 LYS A CA 1
ATOM 1604 C C . LYS A 1 203 ? -1.578 1.200 19.635 1.00 93.62 203 LYS A C 1
ATOM 1606 O O . LYS A 1 203 ? -0.873 1.361 20.635 1.00 93.62 203 LYS A O 1
ATOM 1611 N N . THR A 1 204 ? -2.116 0.032 19.301 1.00 94.38 204 THR A N 1
ATOM 1612 C CA . THR A 1 204 ? -1.804 -1.209 20.012 1.00 94.38 204 THR A CA 1
ATOM 1613 C C . THR A 1 204 ? -0.336 -1.607 19.808 1.00 94.38 204 THR A C 1
ATOM 1615 O O . THR A 1 204 ? 0.428 -0.991 19.046 1.00 94.38 204 THR A O 1
ATOM 1618 N N . ARG A 1 205 ? 0.120 -2.628 20.535 1.00 94.06 205 ARG A N 1
ATOM 1619 C CA . ARG A 1 205 ? 1.481 -3.155 20.375 1.00 94.06 205 ARG A CA 1
ATOM 1620 C C . ARG A 1 205 ? 1.656 -3.793 18.993 1.00 94.06 205 ARG A C 1
ATOM 1622 O O . ARG A 1 205 ? 2.685 -3.589 18.351 1.00 94.06 205 ARG A O 1
ATOM 1629 N N . GLU A 1 206 ? 0.638 -4.504 18.536 1.00 92.00 206 GLU A N 1
ATOM 1630 C CA . GLU A 1 206 ? 0.567 -5.237 17.274 1.00 92.00 206 GLU A CA 1
ATOM 1631 C C . GLU A 1 206 ? 0.609 -4.256 16.098 1.00 92.00 206 GLU A C 1
ATOM 1633 O O . GLU A 1 206 ? 1.431 -4.392 15.193 1.00 92.00 206 GLU A O 1
ATOM 1638 N N . GLN A 1 207 ? -0.179 -3.183 16.183 1.00 94.12 207 GLN A N 1
ATOM 1639 C CA . GLN A 1 207 ? -0.189 -2.090 15.214 1.00 94.12 207 GLN A CA 1
ATOM 1640 C C . GLN A 1 207 ? 1.168 -1.378 15.114 1.00 94.12 207 GLN A C 1
ATOM 1642 O O . GLN A 1 207 ? 1.661 -1.118 14.015 1.00 94.12 207 GLN A O 1
ATOM 1647 N N . ARG A 1 208 ? 1.827 -1.098 16.251 1.00 94.31 208 ARG A N 1
ATOM 1648 C CA . ARG A 1 208 ? 3.197 -0.547 16.253 1.00 94.31 208 ARG A CA 1
ATOM 1649 C C . ARG A 1 208 ? 4.193 -1.500 15.598 1.00 94.31 208 ARG A C 1
ATOM 1651 O O . ARG A 1 208 ? 5.062 -1.054 14.851 1.00 94.31 208 ARG A O 1
ATOM 1658 N N . PHE A 1 209 ? 4.081 -2.797 15.871 1.00 92.88 209 PHE A N 1
ATOM 1659 C CA . PHE A 1 209 ? 4.954 -3.809 15.285 1.00 92.88 209 PHE A CA 1
ATOM 1660 C C . PHE A 1 209 ? 4.782 -3.909 13.766 1.00 92.88 209 PHE A C 1
ATOM 1662 O O . PHE A 1 209 ? 5.784 -3.909 13.046 1.00 92.88 209 PHE A O 1
ATOM 1669 N N . LEU A 1 210 ? 3.539 -3.928 13.279 1.00 93.31 210 LEU A N 1
ATOM 1670 C CA . LEU A 1 210 ? 3.222 -3.908 11.851 1.00 93.31 210 LEU A CA 1
ATOM 1671 C C . LEU A 1 210 ? 3.803 -2.663 11.174 1.00 93.31 210 LEU A C 1
ATOM 1673 O O . LEU A 1 210 ? 4.546 -2.778 10.198 1.00 93.31 210 LEU A O 1
ATOM 1677 N N . MET A 1 211 ? 3.542 -1.490 11.756 1.00 94.62 211 MET A N 1
ATOM 1678 C CA . MET A 1 211 ? 4.040 -0.209 11.262 1.00 94.62 211 MET A CA 1
ATOM 1679 C C . MET A 1 211 ? 5.566 -0.190 11.135 1.00 94.62 211 MET A C 1
ATOM 1681 O O . MET A 1 211 ? 6.114 0.194 10.100 1.00 94.62 211 MET A O 1
ATOM 1685 N N . ASN A 1 212 ? 6.262 -0.670 12.165 1.00 92.88 212 ASN A N 1
ATOM 1686 C CA . ASN A 1 212 ? 7.716 -0.755 12.149 1.00 92.88 212 ASN A CA 1
ATOM 1687 C C . ASN A 1 212 ? 8.222 -1.730 11.081 1.00 92.88 212 ASN A C 1
ATOM 1689 O O . ASN A 1 212 ? 9.156 -1.387 10.362 1.00 92.88 212 ASN A O 1
ATOM 1693 N N . ASN A 1 213 ? 7.610 -2.913 10.940 1.00 93.00 213 ASN A N 1
ATOM 1694 C CA . ASN A 1 213 ? 8.010 -3.890 9.922 1.00 93.00 213 ASN A CA 1
ATOM 1695 C C . ASN A 1 213 ? 7.838 -3.337 8.502 1.00 93.00 213 ASN A C 1
ATOM 1697 O O . ASN A 1 213 ? 8.733 -3.508 7.672 1.00 93.00 213 ASN A O 1
ATOM 1701 N N . TYR A 1 214 ? 6.727 -2.649 8.235 1.00 94.12 214 TYR A N 1
ATOM 1702 C CA . TYR A 1 214 ? 6.452 -2.042 6.936 1.00 94.12 214 TYR A CA 1
ATOM 1703 C C . TYR A 1 214 ? 7.489 -0.968 6.577 1.00 94.12 214 TYR A C 1
ATOM 1705 O O . TYR A 1 214 ? 8.125 -1.034 5.520 1.00 94.12 214 TYR A O 1
ATOM 1713 N N . TYR A 1 215 ? 7.747 -0.016 7.480 1.00 91.94 215 TYR A N 1
ATOM 1714 C CA . TYR A 1 215 ? 8.737 1.034 7.228 1.00 91.94 215 TYR A CA 1
ATOM 1715 C C . TYR A 1 215 ? 10.165 0.503 7.152 1.00 91.94 215 TYR A C 1
ATOM 1717 O O . TYR A 1 215 ? 10.933 0.936 6.290 1.00 91.94 215 TYR A O 1
ATOM 1725 N N . ASP A 1 216 ? 10.535 -0.466 7.987 1.00 92.25 216 ASP A N 1
ATOM 1726 C CA . ASP A 1 216 ? 11.836 -1.116 7.868 1.00 92.25 216 ASP A CA 1
ATOM 1727 C C . ASP A 1 216 ? 11.979 -1.830 6.515 1.00 92.25 216 ASP A C 1
ATOM 1729 O O . ASP A 1 216 ? 13.057 -1.778 5.921 1.00 92.25 216 ASP A O 1
ATOM 1733 N N . CYS A 1 217 ? 10.913 -2.440 5.988 1.00 92.56 217 CYS A N 1
ATOM 1734 C CA . CYS A 1 217 ? 10.921 -3.050 4.660 1.00 92.56 217 CYS A CA 1
ATOM 1735 C C . CYS A 1 217 ? 11.150 -2.004 3.551 1.00 92.56 217 CYS A C 1
ATOM 1737 O O . CYS A 1 217 ? 11.993 -2.204 2.675 1.00 92.56 217 CYS A O 1
ATOM 1739 N N . ILE A 1 218 ? 10.486 -0.846 3.616 1.00 90.44 218 ILE A N 1
ATOM 1740 C CA . ILE A 1 218 ? 10.619 0.203 2.591 1.00 90.44 218 ILE A CA 1
ATOM 1741 C C . ILE A 1 218 ? 11.936 0.964 2.675 1.00 90.44 218 ILE A C 1
ATOM 1743 O O . ILE A 1 218 ? 12.502 1.327 1.641 1.00 90.44 218 ILE A O 1
ATOM 1747 N N . TYR A 1 219 ? 12.415 1.286 3.873 1.00 89.12 219 TYR A N 1
ATOM 1748 C CA . TYR A 1 219 ? 13.567 2.175 4.034 1.00 89.12 219 TYR A CA 1
ATOM 1749 C C . TYR A 1 219 ? 14.866 1.395 4.209 1.00 89.12 219 TYR A C 1
ATOM 1751 O O . TYR A 1 219 ? 15.874 1.757 3.599 1.00 89.12 219 TYR A O 1
ATOM 1759 N N . LYS A 1 220 ? 14.822 0.267 4.925 1.00 92.12 220 LYS A N 1
ATOM 1760 C CA . LYS A 1 220 ? 15.972 -0.597 5.222 1.00 92.12 220 LYS A CA 1
ATOM 1761 C C . LYS A 1 220 ? 15.800 -1.986 4.595 1.00 92.12 220 LYS A C 1
ATOM 1763 O O . LYS A 1 220 ? 16.049 -3.000 5.244 1.00 92.12 220 LYS A O 1
ATOM 1768 N N . TYR A 1 221 ? 15.342 -2.027 3.347 1.00 92.25 221 TYR A N 1
ATOM 1769 C CA . TYR A 1 221 ? 14.992 -3.264 2.651 1.00 92.25 221 TYR A CA 1
ATOM 1770 C C . TYR A 1 221 ? 16.020 -4.392 2.841 1.00 92.25 221 TYR A C 1
ATOM 1772 O O . TYR A 1 221 ? 17.223 -4.206 2.663 1.00 92.25 221 TYR A O 1
ATOM 1780 N N . SER A 1 222 ? 15.512 -5.579 3.160 1.00 92.75 222 SER A N 1
ATOM 1781 C CA . SER A 1 222 ? 16.210 -6.854 3.022 1.00 92.75 222 SER A CA 1
ATOM 1782 C C . SER A 1 222 ? 15.182 -7.927 2.683 1.00 92.75 222 SER A C 1
ATOM 1784 O O . SER A 1 222 ? 14.014 -7.805 3.057 1.00 92.75 222 SER A O 1
ATOM 1786 N N . HIS A 1 223 ? 15.601 -9.001 2.015 1.00 90.69 223 HIS A N 1
ATOM 1787 C CA . HIS A 1 223 ? 14.675 -10.082 1.674 1.00 90.69 223 HIS A CA 1
ATOM 1788 C C . HIS A 1 223 ? 14.022 -10.695 2.928 1.00 90.69 223 HIS A C 1
ATOM 1790 O O . HIS A 1 223 ? 12.818 -10.908 2.958 1.00 90.69 223 HIS A O 1
ATOM 1796 N N . LYS A 1 224 ? 14.774 -10.834 4.031 1.00 93.31 224 LYS A N 1
ATOM 1797 C CA . LYS A 1 224 ? 14.236 -11.269 5.333 1.00 93.31 224 LYS A CA 1
ATOM 1798 C C . LYS A 1 224 ? 13.125 -10.349 5.865 1.00 93.31 224 LYS A C 1
ATOM 1800 O O . LYS A 1 224 ? 12.157 -10.833 6.442 1.00 93.31 224 LYS A O 1
ATOM 1805 N N . ARG A 1 225 ? 13.259 -9.027 5.695 1.00 94.62 225 ARG A N 1
ATOM 1806 C CA . ARG A 1 225 ? 12.226 -8.054 6.096 1.00 94.62 225 ARG A CA 1
ATOM 1807 C C . ARG A 1 225 ? 10.987 -8.142 5.213 1.00 94.62 225 ARG A C 1
ATOM 1809 O O . ARG A 1 225 ? 9.890 -7.989 5.733 1.00 94.62 225 ARG A O 1
ATOM 1816 N N . LEU A 1 226 ? 11.161 -8.397 3.916 1.00 93.56 226 LEU A N 1
ATOM 1817 C CA . LEU A 1 226 ? 10.050 -8.664 3.003 1.00 93.56 226 LEU A CA 1
ATOM 1818 C C . LEU A 1 226 ? 9.286 -9.922 3.422 1.00 93.56 226 LEU A C 1
ATOM 1820 O O . LEU A 1 226 ? 8.090 -9.832 3.645 1.00 93.56 226 LEU A O 1
ATOM 1824 N N . LEU A 1 227 ? 9.975 -11.046 3.641 1.00 92.19 227 LEU A N 1
ATOM 1825 C CA . LEU A 1 227 ? 9.327 -12.289 4.079 1.00 92.19 227 LEU A CA 1
ATOM 1826 C C . LEU A 1 227 ? 8.545 -12.106 5.388 1.00 92.19 227 LEU A C 1
ATOM 1828 O O . LEU A 1 227 ? 7.437 -12.605 5.525 1.00 92.19 227 LEU A O 1
ATOM 1832 N N . LYS A 1 228 ? 9.084 -11.329 6.335 1.00 92.25 228 LYS A N 1
ATOM 1833 C CA . LYS A 1 228 ? 8.369 -10.980 7.571 1.00 92.25 228 LYS A CA 1
ATOM 1834 C C . LYS A 1 228 ? 7.122 -10.122 7.315 1.00 92.25 228 LYS A C 1
ATOM 1836 O O . LYS A 1 228 ? 6.160 -10.213 8.067 1.00 92.25 228 LYS A O 1
ATOM 1841 N N . LEU A 1 229 ? 7.151 -9.260 6.300 1.00 92.75 229 LEU A N 1
ATOM 1842 C CA . LEU A 1 229 ? 6.002 -8.444 5.915 1.00 92.75 229 LEU A CA 1
ATOM 1843 C C . LEU A 1 229 ? 4.904 -9.296 5.257 1.00 92.75 229 LEU A C 1
ATOM 1845 O O . LEU A 1 229 ? 3.737 -9.079 5.560 1.00 92.75 229 LEU A O 1
ATOM 1849 N N . CYS A 1 230 ? 5.280 -10.285 4.437 1.00 91.44 230 CYS A N 1
ATOM 1850 C CA . CYS A 1 230 ? 4.362 -11.244 3.802 1.00 91.44 230 CYS A CA 1
ATOM 1851 C C . CYS A 1 230 ? 3.577 -12.096 4.812 1.00 91.44 230 CYS A C 1
ATOM 1853 O O . CYS A 1 230 ? 2.483 -12.547 4.517 1.00 91.44 230 CYS A O 1
ATOM 1855 N N . GLN A 1 231 ? 4.088 -12.267 6.033 1.00 91.75 231 GLN A N 1
ATOM 1856 C CA . GLN A 1 231 ? 3.385 -12.993 7.100 1.00 91.75 231 GLN A CA 1
ATOM 1857 C C . GLN A 1 231 ? 2.179 -12.231 7.677 1.00 91.75 231 GLN A C 1
ATOM 1859 O O . GLN A 1 231 ? 1.458 -12.773 8.512 1.00 91.75 231 GLN A O 1
ATOM 1864 N N . ASN A 1 232 ? 1.976 -10.962 7.312 1.00 93.69 232 ASN A N 1
ATOM 1865 C CA . ASN A 1 232 ? 0.822 -10.193 7.760 1.00 93.69 232 ASN A CA 1
ATOM 1866 C C . ASN A 1 232 ? -0.291 -10.236 6.705 1.00 93.69 232 ASN A C 1
ATOM 1868 O O . ASN A 1 232 ? -0.169 -9.595 5.663 1.00 93.69 232 ASN A O 1
ATOM 1872 N N . SER A 1 233 ? -1.393 -10.921 7.023 1.00 94.06 233 SER A N 1
ATOM 1873 C CA . SER A 1 233 ? -2.536 -11.120 6.119 1.00 94.06 233 SER A CA 1
ATOM 1874 C C . SER A 1 233 ? -3.087 -9.817 5.538 1.00 94.06 233 SER A C 1
ATOM 1876 O O . SER A 1 233 ? -3.370 -9.757 4.348 1.00 94.06 233 SER A O 1
ATOM 1878 N N . THR A 1 234 ? -3.176 -8.745 6.329 1.00 95.00 234 THR A N 1
ATOM 1879 C CA . THR A 1 234 ? -3.676 -7.442 5.867 1.00 95.00 234 THR A CA 1
ATOM 1880 C C . THR A 1 234 ? -2.785 -6.821 4.793 1.00 95.00 234 THR A C 1
ATOM 1882 O O . THR A 1 234 ? -3.282 -6.317 3.787 1.00 95.00 234 THR A O 1
ATOM 1885 N N . ILE A 1 235 ? -1.461 -6.848 4.976 1.00 95.12 235 ILE A N 1
ATOM 1886 C CA . ILE A 1 235 ? -0.530 -6.317 3.972 1.00 95.12 235 ILE A CA 1
ATOM 1887 C C . ILE A 1 235 ? -0.495 -7.211 2.739 1.00 95.12 235 ILE A C 1
ATOM 1889 O O . ILE A 1 235 ? -0.472 -6.682 1.627 1.00 95.12 235 ILE A O 1
ATOM 1893 N N . SER A 1 236 ? -0.541 -8.531 2.922 1.00 95.06 236 SER A N 1
ATOM 1894 C CA . SER A 1 236 ? -0.656 -9.482 1.816 1.00 95.06 236 SER A CA 1
ATOM 1895 C C . SER A 1 236 ? -1.904 -9.218 0.990 1.00 95.06 236 SER A C 1
ATOM 1897 O O . SER A 1 236 ? -1.799 -9.038 -0.218 1.00 95.06 236 SER A O 1
ATOM 1899 N N . TYR A 1 237 ? -3.053 -9.058 1.642 1.00 95.38 237 TYR A N 1
ATOM 1900 C CA . TYR A 1 237 ? -4.315 -8.714 0.998 1.00 95.38 237 TYR A CA 1
ATOM 1901 C C . TYR A 1 237 ? -4.218 -7.417 0.184 1.00 95.38 237 TYR A C 1
ATOM 1903 O O . TYR A 1 237 ? -4.516 -7.414 -1.010 1.00 95.38 237 TYR A O 1
ATOM 1911 N N . LEU A 1 238 ? -3.724 -6.327 0.784 1.00 96.00 238 LEU A N 1
ATOM 1912 C CA . LEU A 1 238 ? -3.570 -5.046 0.082 1.00 96.00 238 LEU A CA 1
ATOM 1913 C C . LEU A 1 238 ? -2.628 -5.143 -1.123 1.00 96.00 238 LEU A C 1
ATOM 1915 O O . LEU A 1 238 ? -2.873 -4.518 -2.155 1.00 96.00 238 LEU A O 1
ATOM 1919 N N . PHE A 1 239 ? -1.547 -5.912 -0.996 1.00 95.94 239 PHE A N 1
ATOM 1920 C CA . PHE A 1 239 ? -0.572 -6.098 -2.063 1.00 95.94 239 PHE A CA 1
ATOM 1921 C C . PHE A 1 239 ? -1.125 -6.965 -3.202 1.00 95.94 239 PHE A C 1
ATOM 1923 O O . PHE A 1 239 ? -0.982 -6.610 -4.371 1.00 95.94 239 PHE A O 1
ATOM 1930 N N . LEU A 1 240 ? -1.794 -8.073 -2.875 1.00 95.25 240 LEU A N 1
ATOM 1931 C CA . LEU A 1 240 ? -2.433 -8.949 -3.855 1.00 95.25 240 LEU A CA 1
ATOM 1932 C C . LEU A 1 240 ? -3.563 -8.228 -4.589 1.00 95.25 240 LEU A C 1
ATOM 1934 O O . LEU A 1 240 ? -3.631 -8.314 -5.813 1.00 95.25 240 LEU A O 1
ATOM 1938 N N . ASN A 1 241 ? -4.398 -7.465 -3.879 1.00 94.38 241 ASN A N 1
ATOM 1939 C CA . ASN A 1 241 ? -5.440 -6.645 -4.493 1.00 94.38 241 ASN A CA 1
ATOM 1940 C C . ASN A 1 241 ? -4.837 -5.626 -5.477 1.00 94.38 241 ASN A C 1
ATOM 1942 O O . ASN A 1 241 ? -5.299 -5.515 -6.610 1.00 94.38 241 ASN A O 1
ATOM 1946 N N . PHE A 1 242 ? -3.745 -4.957 -5.095 1.00 95.94 242 PHE A N 1
ATOM 1947 C CA . PHE A 1 242 ? -3.027 -4.008 -5.951 1.00 95.94 242 PHE A CA 1
ATOM 1948 C C . PHE A 1 242 ? -2.449 -4.640 -7.230 1.00 95.94 242 PHE A C 1
ATOM 1950 O O . PHE A 1 242 ? -2.485 -4.016 -8.291 1.00 95.94 242 PHE A O 1
ATOM 1957 N N . ILE A 1 243 ? -1.946 -5.877 -7.158 1.00 95.38 243 ILE A N 1
ATOM 1958 C CA . ILE A 1 243 ? -1.459 -6.600 -8.343 1.00 95.38 243 ILE A CA 1
ATOM 1959 C C . ILE A 1 243 ? -2.624 -7.107 -9.203 1.00 95.38 243 ILE A C 1
ATOM 1961 O O . ILE A 1 243 ? -2.655 -6.855 -10.406 1.00 95.38 243 ILE A O 1
ATOM 1965 N N . ASN A 1 244 ? -3.595 -7.794 -8.597 1.00 94.19 244 ASN A N 1
ATOM 1966 C CA . ASN A 1 244 ? -4.654 -8.512 -9.314 1.00 94.19 244 ASN A CA 1
ATOM 1967 C C . ASN A 1 244 ? -5.690 -7.591 -9.973 1.00 94.19 244 ASN A C 1
ATOM 1969 O O . ASN A 1 244 ? -6.316 -7.981 -10.953 1.00 94.19 244 ASN A O 1
ATOM 1973 N N . SER A 1 245 ? -5.866 -6.375 -9.459 1.00 93.00 245 SER A N 1
ATOM 1974 C CA . SER A 1 245 ? -6.803 -5.381 -10.003 1.00 93.00 245 SER A CA 1
ATOM 1975 C C . SER A 1 245 ? -6.302 -4.668 -11.264 1.00 93.00 245 SER A C 1
ATOM 1977 O O . SER A 1 245 ? -7.041 -3.882 -11.847 1.00 93.00 245 SER A O 1
ATOM 1979 N N . GLY A 1 246 ? -5.050 -4.891 -11.677 1.00 94.12 246 GLY A N 1
ATOM 1980 C CA . GLY A 1 246 ? -4.426 -4.169 -12.790 1.00 94.12 246 GLY A CA 1
ATOM 1981 C C . GLY A 1 246 ? -3.822 -2.813 -12.405 1.00 94.12 246 GLY A C 1
ATOM 1982 O O . GLY A 1 246 ? -3.044 -2.262 -13.184 1.00 94.12 246 GLY A O 1
ATOM 1983 N N . ILE A 1 247 ? -4.061 -2.319 -11.183 1.00 96.00 247 ILE A N 1
ATOM 1984 C CA . ILE A 1 247 ? -3.495 -1.053 -10.690 1.00 96.00 247 ILE A CA 1
ATOM 1985 C C . ILE A 1 247 ? -1.962 -1.090 -10.737 1.00 96.00 247 ILE A C 1
ATOM 1987 O O . ILE A 1 247 ? -1.325 -0.131 -11.174 1.00 96.00 247 ILE A O 1
ATOM 1991 N N . PHE A 1 248 ? -1.338 -2.202 -10.335 1.00 97.56 248 PHE A N 1
ATOM 1992 C CA . PHE A 1 248 ? 0.114 -2.345 -10.430 1.00 97.56 248 PHE A CA 1
ATOM 1993 C C . PHE A 1 248 ? 0.624 -2.167 -11.866 1.00 97.56 248 PHE A C 1
ATOM 1995 O O . PHE A 1 248 ? 1.625 -1.484 -12.083 1.00 97.56 248 PHE A O 1
ATOM 2002 N N . HIS A 1 249 ? -0.073 -2.733 -12.853 1.00 97.69 249 HIS A N 1
ATOM 2003 C CA . HIS A 1 249 ? 0.292 -2.580 -14.257 1.00 97.69 249 HIS A CA 1
ATOM 2004 C C . HIS A 1 249 ? 0.205 -1.108 -14.691 1.00 97.69 249 HIS A C 1
ATOM 2006 O O . HIS A 1 249 ? 1.145 -0.589 -15.292 1.00 97.69 249 HIS A O 1
ATOM 2012 N N . GLU A 1 250 ? -0.868 -0.402 -14.325 1.00 97.06 250 GLU A N 1
ATOM 2013 C CA . GLU A 1 250 ? -1.005 1.041 -14.577 1.00 97.06 250 GLU A CA 1
ATOM 2014 C C . GLU A 1 250 ? 0.130 1.852 -13.934 1.00 97.06 250 GLU A C 1
ATOM 2016 O O . GLU A 1 250 ? 0.701 2.747 -14.564 1.00 97.06 250 GLU A O 1
ATOM 2021 N N . GLN A 1 251 ? 0.519 1.509 -12.704 1.00 97.12 251 GLN A N 1
ATOM 2022 C CA . GLN A 1 251 ? 1.640 2.143 -12.011 1.00 97.12 251 GLN A CA 1
ATOM 2023 C C . GLN A 1 251 ? 2.976 1.873 -12.713 1.00 97.12 251 GLN A C 1
ATOM 2025 O O . GLN A 1 251 ? 3.782 2.790 -12.862 1.00 97.12 251 GLN A O 1
ATOM 2030 N N . VAL A 1 252 ? 3.221 0.651 -13.195 1.00 97.56 252 VAL A N 1
ATOM 2031 C CA . VAL A 1 252 ? 4.435 0.318 -13.963 1.00 97.56 252 VAL A CA 1
ATOM 2032 C C . VAL A 1 252 ? 4.526 1.137 -15.251 1.00 97.56 252 VAL A C 1
ATOM 2034 O O . VAL A 1 252 ? 5.620 1.568 -15.623 1.00 97.56 252 VAL A O 1
ATOM 2037 N N . MET A 1 253 ? 3.390 1.384 -15.905 1.00 97.38 253 MET A N 1
ATOM 2038 C CA . MET A 1 253 ? 3.330 2.150 -17.152 1.00 97.38 253 MET A CA 1
ATOM 2039 C C . MET A 1 253 ? 3.381 3.671 -16.949 1.00 97.38 253 MET A C 1
ATOM 2041 O O . MET A 1 253 ? 3.622 4.392 -17.914 1.00 97.38 253 MET A O 1
ATOM 2045 N N . SER A 1 254 ? 3.186 4.169 -15.724 1.00 95.12 254 SER A N 1
ATOM 2046 C CA . SER A 1 254 ? 3.135 5.610 -15.428 1.00 95.12 254 SER A CA 1
ATOM 2047 C C . SER A 1 254 ? 4.282 6.122 -14.545 1.00 95.12 254 SER A C 1
ATOM 2049 O O . SER A 1 254 ? 4.682 7.278 -14.688 1.00 95.12 254 SER A O 1
ATOM 2051 N N . ASP A 1 255 ? 4.868 5.301 -13.663 1.00 94.25 255 ASP A N 1
ATOM 2052 C CA . ASP A 1 255 ? 5.974 5.732 -12.800 1.00 94.25 255 ASP A CA 1
ATOM 2053 C C . ASP A 1 255 ? 7.276 5.908 -13.616 1.00 94.25 255 ASP A C 1
ATOM 2055 O O . ASP A 1 255 ? 7.746 4.954 -14.248 1.00 94.25 255 ASP A O 1
ATOM 2059 N N . PRO A 1 256 ? 7.941 7.082 -13.558 1.00 93.62 256 PRO A N 1
ATOM 2060 C CA . PRO A 1 256 ? 9.156 7.359 -14.334 1.00 93.62 256 PRO A CA 1
ATOM 2061 C C . PRO A 1 256 ? 10.326 6.395 -14.093 1.00 93.62 256 PRO A C 1
ATOM 2063 O O . PRO A 1 256 ? 11.233 6.294 -14.923 1.00 93.62 256 PRO A O 1
ATOM 2066 N N . THR A 1 257 ? 10.362 5.722 -12.942 1.00 92.81 257 THR A N 1
ATOM 2067 C CA . THR A 1 257 ? 11.380 4.716 -12.618 1.00 92.81 257 THR A CA 1
ATOM 2068 C C . THR A 1 257 ? 11.034 3.385 -13.267 1.00 92.81 257 THR A C 1
ATOM 2070 O O . THR A 1 257 ? 11.899 2.783 -13.905 1.00 92.81 257 THR A O 1
ATOM 2073 N N . MET A 1 258 ? 9.783 2.940 -13.130 1.00 96.00 258 MET A N 1
ATOM 2074 C CA . MET A 1 258 ? 9.348 1.622 -13.598 1.00 96.00 258 MET A CA 1
ATOM 2075 C C . MET A 1 258 ? 9.187 1.562 -15.121 1.00 96.00 258 MET A C 1
ATOM 2077 O O . MET A 1 258 ? 9.638 0.603 -15.752 1.00 96.00 258 MET A O 1
ATOM 2081 N N . MET A 1 259 ? 8.700 2.645 -15.728 1.00 95.94 259 MET A N 1
ATOM 2082 C CA . MET A 1 259 ? 8.513 2.784 -17.176 1.00 95.94 259 MET A CA 1
ATOM 2083 C C . MET A 1 259 ? 9.825 2.656 -17.979 1.00 95.94 259 MET A C 1
ATOM 2085 O O . MET A 1 259 ? 9.809 2.370 -19.174 1.00 95.94 259 MET A O 1
ATOM 2089 N N . LYS A 1 260 ? 10.999 2.802 -17.344 1.00 94.12 260 LYS A N 1
ATOM 2090 C CA . LYS A 1 260 ? 12.301 2.571 -18.003 1.00 94.12 260 LYS A CA 1
ATOM 2091 C C . LYS A 1 260 ? 12.551 1.099 -18.343 1.00 94.12 260 LYS A C 1
ATOM 2093 O O . LYS A 1 260 ? 13.421 0.804 -19.171 1.00 94.12 260 LYS A O 1
ATOM 2098 N N . SER A 1 261 ? 11.888 0.169 -17.655 1.00 95.25 261 SER A N 1
ATOM 2099 C CA . SER A 1 261 ? 12.052 -1.285 -17.819 1.00 95.25 261 SER A CA 1
ATOM 2100 C C . SER A 1 261 ? 10.779 -2.036 -17.386 1.00 95.25 261 SER A C 1
ATOM 2102 O O . SER A 1 261 ? 10.839 -2.848 -16.464 1.00 95.25 261 SER A O 1
ATOM 2104 N N . PRO A 1 262 ? 9.622 -1.785 -18.028 1.00 96.25 262 PRO A N 1
ATOM 2105 C CA . PRO A 1 262 ? 8.318 -2.225 -17.531 1.00 96.25 262 PRO A CA 1
ATOM 2106 C C . PRO A 1 262 ? 8.215 -3.748 -17.416 1.00 96.25 262 PRO A C 1
ATOM 2108 O O . PRO A 1 262 ? 7.789 -4.247 -16.381 1.00 96.25 262 PRO A O 1
ATOM 2111 N N . ALA A 1 263 ? 8.701 -4.492 -18.416 1.00 96.62 263 ALA A N 1
ATOM 2112 C CA . ALA A 1 263 ? 8.701 -5.957 -18.399 1.00 96.62 263 ALA A CA 1
ATOM 2113 C C . ALA A 1 263 ? 9.406 -6.536 -17.158 1.00 96.62 263 ALA A C 1
ATOM 2115 O O . ALA A 1 263 ? 8.887 -7.448 -16.524 1.00 96.62 263 ALA A O 1
ATOM 2116 N N . THR A 1 264 ? 10.542 -5.952 -16.758 1.00 96.12 264 THR A N 1
ATOM 2117 C CA . THR A 1 264 ? 11.291 -6.372 -15.565 1.00 96.12 264 THR A CA 1
ATOM 2118 C C . THR A 1 264 ? 10.495 -6.150 -14.279 1.00 96.12 264 THR A C 1
ATOM 2120 O O . THR A 1 264 ? 10.550 -6.975 -13.371 1.00 96.12 264 THR A O 1
ATOM 2123 N N . TYR A 1 265 ? 9.751 -5.045 -14.181 1.00 97.38 265 TYR A N 1
ATOM 2124 C CA . TYR A 1 265 ? 8.912 -4.775 -13.012 1.00 97.38 265 TYR A CA 1
ATOM 2125 C C . TYR A 1 265 ? 7.664 -5.657 -12.980 1.00 97.38 265 TYR A C 1
ATOM 2127 O O . TYR A 1 265 ? 7.304 -6.118 -11.902 1.00 97.38 265 TYR A O 1
ATOM 2135 N N . LEU A 1 266 ? 7.049 -5.941 -14.131 1.00 97.31 266 LEU A N 1
ATOM 2136 C CA . LEU A 1 266 ? 5.917 -6.867 -14.220 1.00 97.31 266 LEU A CA 1
ATOM 2137 C C . LEU A 1 266 ? 6.321 -8.285 -13.792 1.00 97.31 266 LEU A C 1
ATOM 2139 O O . LEU A 1 266 ? 5.674 -8.864 -12.925 1.00 97.31 266 LEU A O 1
ATOM 2143 N N . GLU A 1 267 ? 7.439 -8.806 -14.304 1.00 96.62 267 GLU A N 1
ATOM 2144 C CA . GLU A 1 267 ? 7.968 -10.122 -13.913 1.00 96.62 267 GLU A CA 1
ATOM 2145 C C . GLU A 1 267 ? 8.318 -10.189 -12.415 1.00 96.62 267 GLU A C 1
ATOM 2147 O O . GLU A 1 267 ? 8.016 -11.171 -11.726 1.00 96.62 267 GLU A O 1
ATOM 2152 N N . ALA A 1 268 ? 8.922 -9.124 -11.879 1.00 95.81 268 ALA A N 1
ATOM 2153 C CA . ALA A 1 268 ? 9.204 -9.022 -10.452 1.00 95.81 268 ALA A CA 1
ATOM 2154 C C . ALA A 1 268 ? 7.917 -8.940 -9.611 1.00 95.81 268 ALA A C 1
ATOM 2156 O O . ALA A 1 268 ? 7.865 -9.532 -8.534 1.00 95.81 268 ALA A O 1
ATOM 2157 N N . GLY A 1 269 ? 6.876 -8.263 -10.102 1.00 96.00 269 GLY A N 1
ATOM 2158 C CA . GLY A 1 269 ? 5.557 -8.213 -9.472 1.00 96.00 269 GLY A CA 1
ATOM 2159 C C . GLY A 1 269 ? 4.912 -9.592 -9.376 1.00 96.00 269 GLY A C 1
ATOM 2160 O O . GLY A 1 269 ? 4.514 -9.993 -8.287 1.00 96.00 269 GLY A O 1
ATOM 2161 N N . GLU A 1 270 ? 4.916 -10.364 -10.464 1.00 95.56 270 GLU A N 1
ATOM 2162 C CA . GLU A 1 270 ? 4.427 -11.753 -10.465 1.00 95.56 270 GLU A CA 1
ATOM 2163 C C . GLU A 1 270 ? 5.242 -12.657 -9.531 1.00 95.56 270 GLU A C 1
ATOM 2165 O O . GLU A 1 270 ? 4.701 -13.508 -8.823 1.00 95.56 270 GLU A O 1
ATOM 2170 N N . SER A 1 271 ? 6.558 -12.450 -9.468 1.00 93.81 271 SER A N 1
ATOM 2171 C CA . SER A 1 271 ? 7.417 -13.168 -8.522 1.00 93.81 271 SER A CA 1
ATOM 2172 C C . SER A 1 271 ? 7.091 -12.809 -7.069 1.00 93.81 271 SER A C 1
ATOM 2174 O O . SER A 1 271 ? 7.090 -13.682 -6.204 1.00 93.81 271 SER A O 1
ATOM 2176 N N . MET A 1 272 ? 6.796 -11.535 -6.791 1.00 93.25 272 MET A N 1
ATOM 2177 C CA . MET A 1 272 ? 6.374 -11.081 -5.468 1.00 93.25 272 MET A CA 1
ATOM 2178 C C . MET A 1 272 ? 4.981 -11.585 -5.104 1.00 93.25 272 MET A C 1
ATOM 2180 O O . MET A 1 272 ? 4.791 -11.976 -3.960 1.00 93.25 272 MET A O 1
ATOM 2184 N N . LYS A 1 273 ? 4.033 -11.621 -6.046 1.00 94.44 273 LYS A N 1
ATOM 2185 C CA . LYS A 1 273 ? 2.675 -12.137 -5.833 1.00 94.44 273 LYS A CA 1
ATOM 2186 C C . LYS A 1 273 ? 2.700 -13.529 -5.195 1.00 94.44 273 LYS A C 1
ATOM 2188 O O . LYS A 1 273 ? 2.090 -13.723 -4.151 1.00 94.44 273 LYS A O 1
ATOM 2193 N N . LYS A 1 274 ? 3.536 -14.431 -5.719 1.00 93.19 274 LYS A N 1
ATOM 2194 C CA . LYS A 1 274 ? 3.746 -15.783 -5.164 1.00 93.19 274 LYS A CA 1
ATOM 2195 C C . LYS A 1 274 ? 4.230 -15.791 -3.709 1.00 93.19 274 LYS A C 1
ATOM 2197 O O . LYS A 1 274 ? 3.969 -16.740 -2.986 1.00 93.19 274 LYS A O 1
ATOM 2202 N N . LEU A 1 275 ? 4.948 -14.756 -3.261 1.00 90.19 275 LEU A N 1
ATOM 2203 C CA . LEU A 1 275 ? 5.395 -14.643 -1.865 1.00 90.19 275 LEU A CA 1
ATOM 2204 C C . LEU A 1 275 ? 4.266 -14.234 -0.912 1.00 90.19 275 LEU A C 1
ATOM 2206 O O . LEU A 1 275 ? 4.398 -14.458 0.285 1.00 90.19 275 LEU A O 1
ATOM 2210 N N . PHE A 1 276 ? 3.216 -13.590 -1.424 1.00 87.88 276 PHE A N 1
ATOM 2211 C CA . PHE A 1 276 ? 2.091 -13.079 -0.638 1.00 87.88 276 PHE A CA 1
ATOM 2212 C C . PHE A 1 276 ? 0.863 -14.003 -0.660 1.00 87.88 276 PHE A C 1
ATOM 2214 O O . PHE A 1 276 ? -0.062 -13.779 0.112 1.00 87.88 276 PHE A O 1
ATOM 2221 N N . GLU A 1 277 ? 0.853 -15.030 -1.514 1.00 87.44 277 GLU A N 1
ATOM 2222 C CA . GLU A 1 277 ? -0.179 -16.082 -1.557 1.00 87.44 277 GLU A CA 1
ATOM 2223 C C . GLU A 1 277 ? -0.008 -17.154 -0.453 1.00 87.44 277 GLU A C 1
ATOM 2225 O O . GLU A 1 277 ? -0.831 -18.064 -0.351 1.00 87.44 277 GLU A O 1
ATOM 2230 N N . HIS A 1 278 ? 1.049 -17.060 0.364 1.00 61.34 278 HIS A N 1
ATOM 2231 C CA . HIS A 1 278 ? 1.413 -17.997 1.436 1.00 61.34 278 HIS A CA 1
ATOM 2232 C C . HIS A 1 278 ? 1.378 -17.330 2.812 1.00 61.34 278 HIS A C 1
ATOM 2234 O O . HIS A 1 278 ? 0.999 -18.028 3.779 1.00 61.34 278 HIS A O 1
#

Foldseek 3Di:
DDDDDDDDDPDDDDDDDDDDDDDDDDDDDDDDDDDDDDDDDDDDDDDDDDDDDDDDDDDDDDDDDDDDDDDDDDDDDDDDDDDDDDDDDPPPVPVVVPPPDPPPPPDPDPDPPPPDDDDLLVLVLVLLLLLLVVLQVVLCVVVVCCVVVVDDLVVLLVSLLVVLCVVCVVVCVVCVVLVHHSVLLSLVSSLSHDVVSVVVDDDDPVSVVLSVLSVCCNPVNDVVSLLVNLVDSSSLVSLLCCLVVCVSVVSLCPPPVNVVPVVVSNVSSVVSNVSNVD

Organism: NCBI:txid151035